Protein AF-A0A520RYI3-F1 (afdb_monomer)

Sequence (287 aa):
MKDYCGFLNKQQIILSTKNYETDGVSYYGSFGEEIHLKRNYSNYQLRYHEVLKRFRNNGCDPNFLLGGRSGTLWHSAKREDRLFILINGQESRKVDFPCSHINLCYRQEQNQWYQTATYKELVAQGRDHEDAYIVSPSLPRDIVKKMVELMLNVKGRSAVSNVFNKWLKQKNSKKDRNASSKLVRDYYQAGYSNIEIMDLIERKHESIKSYFYKGKLAGQILQWEEANLIHHIAHTLQEKFGFPVLTVYDELIFEEQHLPLVKRLMFTLGDCEICAHYSLMSQIKQL

Nearest PDB structures (foldseek):
  1s5j-assembly1_A  TM=3.683E-01  e=4.172E+00  Saccharolobus solfataricus

Foldseek 3Di:
DVVLLVLLLCKWKKQAFPPCVPVPIAIERVVHPRDDWDFPQDDPCDPCVVVLVVVVVVVDDSSRNLPQATDDPCLPPDPRSLQVMDINNFGKDKDFQAPQLLQVLCCVQPVDGQDLDHCVVCVVVVNNCSHLQNLDPLQDSVLSVLLVLLQLAAADLVRSLVLSVCQLVCVDPDNVSHDDPVNNVSHVRSVDHSVVSVVSSCVSSVSSSLSTNLHHVRSSLSQNLQSVLQVQLQVCCCVVVPFHWDDHRRMIMGGPVCVVVCSVCSVVSSPDPVSVVPRPNVVSSVD

Secondary structure (DSSP, 8-state):
-HHHHHHHTTSEEEE--TTHHHH--EEEETTSB----EE---S-TTT-HHHHHHHHTTT--TT--TT--EE-GGGGS-TTGGGG-EETTEEEEEEE-TTHHHHHHHHHHHSS-S--S-HHHHHHTT-GGGSTT-SSTTS-HHHHHHHHHHHHHSBSHHHHHHHHHHHHTT--SSGGGS--HHHHHHHHHHT--HHHHHHHHHHHTGGGGGGTTB-HHHHHHHHHHHHHHHHHHHHHHHHHH---EEEETTEEEEEGGGHHHHHHHHHHHT--HHHHHT--HHHHTT-

Solvent-accessible surface area (backbone atoms only — not comparable to full-atom values): 15909 Å² total; per-residue (Å²): 107,70,65,53,29,56,54,46,33,70,34,36,36,36,50,32,40,92,55,31,92,80,75,41,73,47,51,26,16,42,95,37,49,81,54,70,78,45,58,43,49,65,88,62,81,84,80,44,53,73,66,52,51,65,51,45,77,71,74,50,71,87,77,70,35,52,53,40,38,71,50,55,79,72,64,73,49,50,85,76,28,58,63,46,28,26,44,72,85,33,61,34,40,75,49,70,55,38,64,51,66,61,25,52,43,33,34,73,70,68,75,39,74,74,53,90,62,44,67,70,57,25,48,77,68,76,41,45,76,71,37,90,43,44,68,47,96,67,48,56,46,69,59,42,45,52,49,50,56,34,32,32,31,28,53,40,70,69,51,29,48,53,53,49,50,39,27,58,67,45,68,47,92,52,68,91,67,24,53,53,75,64,57,43,51,50,48,64,72,46,68,66,52,69,65,57,53,51,51,38,48,39,63,79,38,52,88,46,43,66,52,45,34,33,9,58,66,35,35,24,49,47,43,25,52,48,30,51,44,47,51,50,34,35,42,49,44,29,75,77,70,70,46,70,52,47,77,47,78,62,29,41,38,30,45,44,91,47,49,72,57,48,70,70,38,53,72,61,51,55,68,39,70,69,60,62,72,70,54,61,71,78,57,34,61,78,89

Mean predicted aligned error: 6.97 Å

pLDDT: mean 85.84, std 15.91, range [35.38, 98.69]

Radius of gyration: 20.07 Å; Cα contacts (8 Å, |Δi|>4): 417; chains: 1; bounding box: 47×46×52 Å

Organism: NCBI:txid2510334

Structure (mmCIF, N/CA/C/O backbone):
data_AF-A0A520RYI3-F1
#
_entry.id   AF-A0A520RYI3-F1
#
loop_
_atom_site.group_PDB
_atom_site.id
_atom_site.type_symbol
_atom_site.label_atom_id
_atom_site.label_alt_id
_atom_site.label_comp_id
_atom_site.label_asym_id
_atom_site.label_entity_id
_atom_site.label_seq_id
_atom_site.pdbx_PDB_ins_code
_atom_site.Cartn_x
_atom_site.Cartn_y
_atom_site.Cartn_z
_atom_site.occupancy
_atom_site.B_iso_or_equiv
_atom_site.auth_seq_id
_atom_site.auth_comp_id
_atom_site.auth_asym_id
_atom_site.auth_atom_id
_atom_site.pdbx_PDB_model_num
ATOM 1 N N . MET A 1 1 ? -17.154 9.504 5.322 1.00 66.00 1 MET A N 1
ATOM 2 C CA . MET A 1 1 ? -16.096 10.065 6.205 1.00 66.00 1 MET A CA 1
ATOM 3 C C . MET A 1 1 ? -16.651 10.666 7.487 1.00 66.00 1 MET A C 1
ATOM 5 O O . MET A 1 1 ? -16.065 10.394 8.525 1.00 66.00 1 MET A O 1
ATOM 9 N N . LYS A 1 2 ? -17.737 11.458 7.446 1.00 71.31 2 LYS A N 1
ATOM 10 C CA . LYS A 1 2 ? -18.348 12.038 8.655 1.00 71.31 2 LYS A CA 1
ATOM 11 C C . LYS A 1 2 ? -18.720 10.964 9.680 1.00 71.31 2 LYS A C 1
ATOM 13 O O . LYS A 1 2 ? -18.291 11.072 10.818 1.00 71.31 2 LYS A O 1
ATOM 18 N N . ASP A 1 3 ? -19.413 9.911 9.254 1.00 75.31 3 ASP A N 1
ATOM 19 C CA . ASP A 1 3 ? -19.876 8.857 10.169 1.00 75.31 3 ASP A CA 1
ATOM 20 C C . ASP A 1 3 ? -18.719 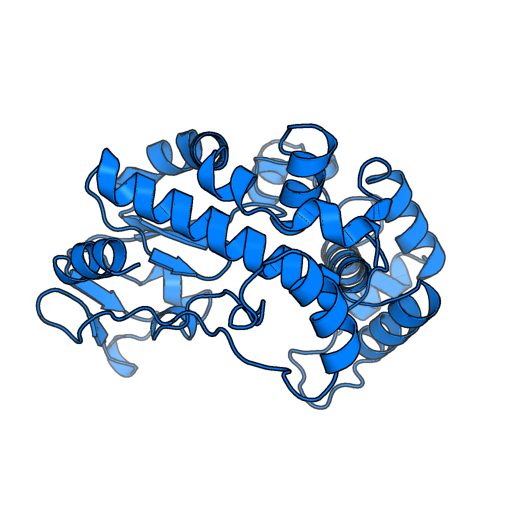8.023 10.719 1.00 75.31 3 ASP A C 1
ATOM 22 O O . ASP A 1 3 ? -18.655 7.785 11.918 1.00 75.31 3 ASP A O 1
ATOM 26 N N . TYR A 1 4 ? -17.731 7.704 9.878 1.00 83.75 4 TYR A N 1
ATOM 27 C CA . TYR A 1 4 ? -16.469 7.090 10.305 1.00 83.75 4 TYR A CA 1
ATOM 28 C C . TYR A 1 4 ? -15.747 7.918 11.387 1.00 83.75 4 TYR A C 1
ATOM 30 O O . TYR A 1 4 ? -15.382 7.395 12.436 1.00 83.75 4 TYR A O 1
ATOM 38 N N . CYS A 1 5 ? -15.563 9.229 11.175 1.00 84.38 5 CYS A N 1
ATOM 39 C CA . CYS A 1 5 ? -14.930 10.091 12.184 1.00 84.38 5 CYS A CA 1
ATOM 40 C C . CYS A 1 5 ? -15.812 10.221 13.428 1.00 84.38 5 CYS A C 1
ATOM 42 O O . CYS A 1 5 ? -15.308 10.186 14.541 1.00 84.38 5 CYS A O 1
ATOM 44 N N . GLY A 1 6 ? -17.130 10.328 13.245 1.00 87.81 6 GLY A N 1
ATOM 45 C CA . GLY A 1 6 ? -18.103 10.382 14.329 1.00 87.81 6 GLY A CA 1
ATOM 46 C C . GLY A 1 6 ? -18.107 9.115 15.183 1.00 87.81 6 GLY A C 1
ATOM 47 O O . GLY A 1 6 ? -18.294 9.211 16.392 1.00 87.81 6 GLY A O 1
ATOM 48 N N . PHE A 1 7 ? -17.862 7.944 14.589 1.00 91.69 7 PHE A N 1
ATOM 49 C CA . PHE A 1 7 ? -17.651 6.702 15.325 1.00 91.69 7 PHE A CA 1
ATOM 50 C C . PHE A 1 7 ? -16.358 6.774 16.136 1.00 91.69 7 PHE A C 1
ATOM 52 O O . PHE A 1 7 ? -16.399 6.564 17.345 1.00 91.69 7 PHE A O 1
ATOM 59 N N . LEU A 1 8 ? -15.234 7.129 15.501 1.00 91.62 8 LEU A N 1
ATOM 60 C CA . LEU A 1 8 ? -13.939 7.254 16.181 1.00 91.62 8 LEU A CA 1
ATOM 61 C C . LEU A 1 8 ? -13.958 8.290 17.315 1.00 91.62 8 LEU A C 1
ATOM 63 O O . LEU A 1 8 ? -13.359 8.056 18.355 1.00 91.62 8 LEU A O 1
ATOM 67 N N . ASN A 1 9 ? -14.693 9.392 17.157 1.00 92.06 9 ASN A N 1
ATOM 68 C CA . ASN A 1 9 ? -14.825 10.437 18.177 1.00 92.06 9 ASN A CA 1
ATOM 69 C C . ASN A 1 9 ? -15.580 9.999 19.435 1.00 92.06 9 ASN A C 1
ATOM 71 O O . ASN A 1 9 ? -15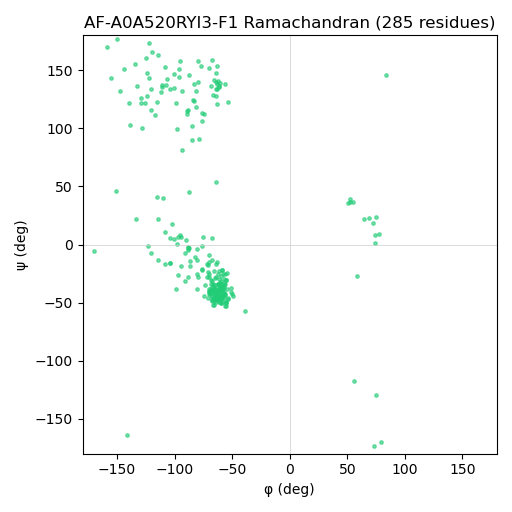.522 10.686 20.450 1.00 92.06 9 ASN A O 1
ATOM 75 N N . LYS A 1 10 ? -16.271 8.857 19.390 1.00 94.25 10 LYS A N 1
ATOM 76 C CA . LYS A 1 10 ? -16.899 8.239 20.565 1.00 94.25 10 LYS A CA 1
ATOM 77 C C . LYS A 1 10 ? -15.957 7.290 21.310 1.00 94.25 10 LYS A C 1
ATOM 79 O O . LYS A 1 10 ? -16.355 6.756 22.337 1.00 94.25 10 LYS A O 1
ATOM 84 N N . GLN A 1 11 ? -14.760 7.053 20.778 1.00 94.62 11 GLN A N 1
ATOM 85 C CA . GLN A 1 11 ? -13.777 6.108 21.304 1.00 94.62 11 GLN A CA 1
ATOM 86 C C . GLN A 1 11 ? -12.607 6.869 21.914 1.00 94.62 11 GLN A C 1
ATOM 88 O O . GLN A 1 11 ? -12.286 7.971 21.466 1.00 94.62 11 GLN A O 1
ATOM 93 N N . GLN A 1 12 ? -11.932 6.268 22.888 1.00 94.19 12 GLN A N 1
ATOM 94 C CA . GLN A 1 12 ? -10.715 6.838 23.451 1.00 94.19 12 GLN A CA 1
ATOM 95 C C . GLN A 1 12 ? -9.521 6.349 22.635 1.00 94.19 12 GLN A C 1
ATOM 97 O O . GLN A 1 12 ? -9.224 5.157 22.625 1.00 94.19 12 GLN A O 1
ATOM 102 N N . ILE A 1 13 ? -8.814 7.253 21.961 1.00 92.38 13 ILE A N 1
ATOM 103 C CA . ILE A 1 13 ? -7.619 6.907 21.185 1.00 92.38 13 ILE A CA 1
ATOM 104 C C . ILE A 1 13 ? -6.409 7.585 21.800 1.00 92.38 13 ILE A C 1
ATOM 106 O O . ILE A 1 13 ? -6.361 8.806 21.921 1.00 92.38 13 ILE A O 1
ATOM 110 N N . ILE A 1 14 ? -5.419 6.782 22.163 1.00 91.94 14 ILE A N 1
ATOM 111 C CA . ILE A 1 14 ? -4.236 7.232 22.881 1.00 91.94 14 ILE A CA 1
ATOM 112 C C . ILE A 1 14 ? -3.024 6.978 21.989 1.00 91.94 14 ILE A C 1
ATOM 114 O O . I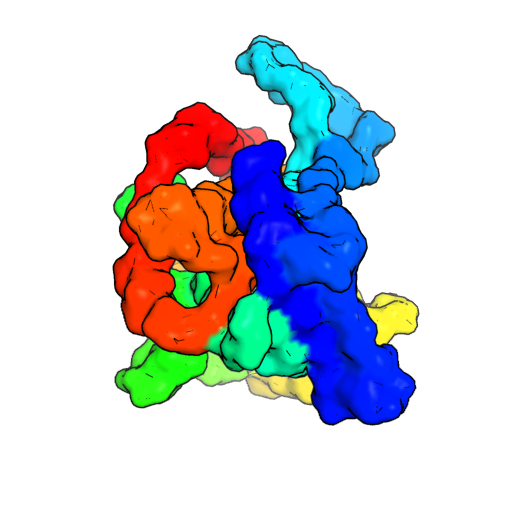LE A 1 14 ? -2.667 5.828 21.723 1.00 91.94 14 ILE A O 1
ATOM 118 N N . LEU A 1 15 ? -2.394 8.049 21.504 1.00 89.06 15 LEU A N 1
ATOM 119 C CA . LEU A 1 15 ? -1.124 7.951 20.789 1.00 89.06 15 LEU A CA 1
ATOM 120 C C . LEU A 1 15 ? 0.011 8.038 21.803 1.00 89.06 15 LEU A C 1
ATOM 122 O O . LEU A 1 15 ? 0.239 9.085 22.411 1.00 89.06 15 LEU A O 1
ATOM 126 N N . SER A 1 16 ? 0.707 6.919 21.957 1.00 84.62 16 SER A N 1
ATOM 127 C CA . SER A 1 16 ? 1.885 6.768 22.800 1.00 84.62 16 SER A CA 1
ATOM 128 C C . SER A 1 16 ? 3.087 6.358 21.944 1.00 84.62 16 SER A C 1
ATOM 130 O O . SER A 1 16 ? 2.932 5.950 20.789 1.00 84.62 16 SER A O 1
ATOM 132 N N . THR A 1 17 ? 4.290 6.470 22.497 1.00 83.69 17 THR A N 1
ATOM 133 C CA . THR A 1 17 ? 5.534 6.000 21.870 1.00 83.69 17 THR A CA 1
ATOM 134 C C . THR A 1 17 ? 6.230 5.002 22.788 1.00 83.69 17 THR A C 1
ATOM 136 O O . THR A 1 17 ? 5.857 4.820 23.948 1.00 83.69 17 THR A O 1
ATOM 139 N N . LYS A 1 18 ? 7.303 4.374 22.295 1.00 82.25 18 LYS A N 1
ATOM 140 C CA . LYS A 1 18 ? 8.164 3.545 23.151 1.00 82.25 18 LYS A CA 1
ATOM 141 C C . LYS A 1 18 ? 8.734 4.328 24.347 1.00 82.25 18 LYS A C 1
ATOM 143 O O . LYS A 1 18 ? 8.989 3.732 25.387 1.00 82.25 18 LYS A O 1
ATOM 148 N N . ASN A 1 19 ? 8.933 5.638 24.194 1.00 81.94 19 ASN A N 1
ATOM 149 C CA . ASN A 1 19 ? 9.516 6.519 25.205 1.00 81.94 19 ASN A CA 1
ATOM 150 C C . ASN A 1 19 ? 8.456 7.476 25.775 1.00 81.94 19 ASN A C 1
ATOM 152 O O . ASN A 1 19 ? 8.726 8.656 25.979 1.00 81.94 19 ASN A O 1
ATOM 156 N N . TYR A 1 20 ? 7.231 6.999 26.003 1.00 80.50 20 TYR A N 1
ATOM 157 C CA . TYR A 1 20 ? 6.110 7.852 26.417 1.00 80.50 20 TYR A CA 1
ATOM 158 C C . TYR A 1 20 ? 6.360 8.638 27.713 1.00 80.50 20 TYR A C 1
ATOM 160 O O . TYR A 1 20 ? 5.773 9.699 27.903 1.00 80.50 20 TYR A O 1
ATOM 168 N N . GLU A 1 21 ? 7.245 8.158 28.591 1.00 82.44 21 GLU A N 1
ATOM 169 C CA . GLU A 1 21 ? 7.665 8.887 29.795 1.00 82.44 21 GLU A CA 1
ATOM 170 C C . GLU A 1 21 ? 8.338 10.227 29.459 1.00 82.44 21 GLU A C 1
ATOM 172 O O . GLU A 1 21 ? 8.189 11.194 30.202 1.00 82.44 21 GLU A O 1
ATOM 177 N N . THR A 1 22 ? 9.053 10.300 28.331 1.00 84.00 22 THR A N 1
ATOM 178 C CA . THR A 1 22 ? 9.720 11.520 27.854 1.00 84.00 22 THR A CA 1
ATOM 179 C C . THR A 1 22 ? 8.915 12.251 26.790 1.00 84.00 22 THR A C 1
ATOM 181 O O . THR A 1 22 ? 8.895 13.479 26.772 1.00 84.00 22 THR A O 1
ATOM 184 N N . ASP A 1 23 ? 8.264 11.506 25.896 1.00 82.31 23 ASP A N 1
ATOM 185 C CA . ASP A 1 23 ? 7.575 12.051 24.721 1.00 82.31 23 ASP A CA 1
ATOM 186 C C . ASP A 1 23 ? 6.134 12.485 25.036 1.00 82.31 23 ASP A C 1
ATOM 188 O O . ASP A 1 23 ? 5.510 13.210 24.257 1.00 82.31 23 ASP A O 1
ATOM 192 N N . GLY A 1 24 ? 5.607 12.055 26.184 1.00 84.75 24 GLY A N 1
ATOM 193 C CA . GLY A 1 24 ? 4.224 12.262 26.577 1.00 84.75 24 GLY A CA 1
ATOM 194 C C . GLY A 1 24 ? 3.248 11.378 25.803 1.00 84.75 24 GLY A C 1
ATOM 195 O O . GLY A 1 24 ? 3.612 10.479 25.043 1.00 84.75 24 GLY A O 1
ATOM 196 N N . VAL A 1 25 ? 1.964 11.641 26.030 1.00 89.12 25 VAL A N 1
ATOM 197 C CA . VAL A 1 25 ? 0.850 10.892 25.451 1.00 89.12 25 VAL A CA 1
ATOM 198 C C . VAL A 1 25 ? -0.160 11.884 24.890 1.00 89.12 25 VAL A C 1
ATOM 200 O O . VAL A 1 25 ? -0.474 12.882 25.536 1.00 89.12 25 VAL A O 1
ATOM 203 N N . SER A 1 26 ? -0.674 11.615 23.691 1.00 89.38 26 SER A N 1
ATOM 204 C CA . SER A 1 26 ? -1.726 12.428 23.067 1.00 89.38 26 SER A CA 1
ATOM 205 C C . SER A 1 26 ? -3.059 11.688 23.075 1.00 89.38 26 SER A C 1
ATOM 207 O O . SER A 1 26 ? -3.112 10.500 22.756 1.00 89.38 26 SER A O 1
ATOM 209 N N . TYR A 1 27 ? -4.135 12.399 23.403 1.00 91.19 27 TYR A N 1
ATOM 210 C CA . TYR A 1 27 ? -5.485 11.847 23.509 1.00 91.19 27 TYR A CA 1
ATOM 211 C C . TYR A 1 27 ? -6.370 12.382 22.385 1.00 91.19 27 TYR A C 1
ATOM 213 O O . TYR A 1 27 ? -6.393 13.585 22.126 1.00 91.19 27 TYR A O 1
ATOM 221 N N . TYR A 1 28 ? -7.137 11.492 21.761 1.00 90.25 28 TYR A N 1
ATOM 222 C CA . TYR A 1 28 ? -8.069 11.792 20.679 1.00 90.25 28 TYR A CA 1
ATOM 223 C C . TYR A 1 28 ? -9.420 11.115 20.895 1.00 90.25 28 TYR A C 1
ATOM 225 O O . TYR A 1 28 ? -9.511 10.067 21.537 1.00 90.25 28 TYR A O 1
ATOM 233 N N . GLY A 1 29 ? -10.457 11.699 20.298 1.00 90.44 29 GLY A N 1
ATOM 234 C CA . GLY A 1 29 ? -11.827 11.206 20.386 1.00 90.44 29 GLY A CA 1
ATOM 235 C C . GLY A 1 29 ? -12.453 11.510 21.745 1.00 90.44 29 GLY A C 1
ATOM 236 O O . GLY A 1 29 ? -12.416 12.654 22.201 1.00 90.44 29 GLY A O 1
ATOM 237 N N . SER A 1 30 ? -13.038 10.510 22.406 1.00 89.69 30 SER A N 1
ATOM 238 C CA . SER A 1 30 ? -13.632 10.707 23.727 1.00 89.69 30 SER A CA 1
ATOM 239 C C . SER A 1 30 ? -12.536 11.100 24.719 1.00 89.69 30 SER A C 1
ATOM 241 O O . SER A 1 30 ? -11.598 10.328 24.928 1.00 89.69 30 SER A O 1
ATOM 243 N N . PHE A 1 31 ? -12.675 12.276 25.337 1.00 82.12 31 PHE A N 1
ATOM 244 C CA . PHE A 1 31 ? -11.710 12.866 26.280 1.00 82.12 31 PHE A CA 1
ATOM 245 C C . PHE A 1 31 ? -10.407 13.402 25.656 1.00 82.12 31 PHE A C 1
ATOM 247 O O . PHE A 1 31 ? -9.435 13.615 26.377 1.00 82.12 31 PHE A O 1
ATOM 254 N N . GLY A 1 32 ? -10.380 13.649 24.344 1.00 88.00 32 GLY A N 1
ATOM 255 C CA . GLY A 1 32 ? -9.210 14.182 23.646 1.00 88.00 32 GLY A CA 1
ATOM 256 C C . GLY A 1 32 ? -9.549 15.196 22.555 1.00 88.00 32 GLY A C 1
ATOM 257 O O . GLY A 1 32 ? -10.658 15.725 22.495 1.00 88.00 32 GLY A O 1
ATOM 258 N N . GLU A 1 33 ? -8.582 15.465 21.679 1.00 88.69 33 GLU A N 1
ATOM 259 C CA . GLU A 1 33 ? -8.814 16.281 20.486 1.00 88.69 33 GLU A CA 1
ATOM 260 C C . GLU A 1 33 ? -9.770 15.574 19.515 1.00 88.69 33 GLU A C 1
ATOM 262 O O . GLU A 1 33 ? -9.698 14.357 19.302 1.00 88.69 33 GLU A O 1
ATOM 267 N N . GLU A 1 34 ? -10.659 16.348 18.888 1.00 88.25 34 GLU A N 1
ATOM 268 C CA . GLU A 1 34 ? -11.600 15.812 17.909 1.00 88.25 34 GLU A CA 1
ATOM 269 C C . GLU A 1 34 ? -10.859 15.262 16.680 1.00 88.25 34 GLU A C 1
ATOM 271 O O . GLU A 1 34 ? -10.061 15.932 16.020 1.00 88.25 34 GLU A O 1
ATOM 276 N N . ILE A 1 35 ? -11.173 14.021 16.330 1.00 84.44 35 ILE A N 1
ATOM 277 C CA . ILE A 1 35 ? -10.696 13.349 15.134 1.00 84.44 35 ILE A CA 1
ATOM 278 C C . ILE A 1 35 ? -11.473 13.880 13.939 1.00 84.44 35 ILE A C 1
ATOM 280 O O . ILE A 1 35 ? -12.661 13.607 13.756 1.00 84.44 35 ILE A O 1
ATOM 284 N N . HIS A 1 36 ? -10.760 14.574 13.062 1.00 79.69 36 HIS A N 1
ATOM 285 C CA . HIS A 1 36 ? -11.307 15.038 11.801 1.00 79.69 36 HIS A CA 1
ATOM 286 C C . HIS A 1 36 ? -10.407 14.620 10.635 1.00 79.69 36 HIS A C 1
ATOM 288 O O . HIS A 1 36 ? -9.383 15.246 10.350 1.00 79.69 36 HIS A O 1
ATOM 294 N N . LEU A 1 37 ? -10.796 13.547 9.937 1.00 72.94 37 LEU A N 1
ATOM 295 C CA . LEU A 1 37 ? -10.082 13.091 8.747 1.00 72.94 37 LEU A CA 1
ATOM 296 C C . LEU A 1 37 ? -10.365 14.019 7.569 1.00 72.94 37 LEU A C 1
ATOM 298 O O . LEU A 1 37 ? -11.458 13.999 6.998 1.00 72.94 37 LEU A O 1
ATOM 302 N N . LYS A 1 38 ? -9.345 14.757 7.128 1.00 66.25 38 LYS A N 1
ATOM 303 C CA . LYS A 1 38 ? -9.368 15.403 5.813 1.00 66.25 38 LYS A CA 1
ATOM 304 C C . LYS A 1 38 ? -8.691 14.488 4.807 1.00 66.25 38 LYS A C 1
ATOM 306 O O . LYS A 1 38 ? -7.589 13.987 5.037 1.00 66.25 38 LYS A O 1
ATOM 311 N N . ARG A 1 39 ? -9.340 14.285 3.664 1.00 60.31 39 ARG A N 1
ATOM 312 C CA . ARG A 1 39 ? -8.671 13.724 2.492 1.00 60.31 39 ARG A CA 1
ATOM 313 C C . ARG A 1 39 ? -7.976 14.857 1.768 1.00 60.31 39 ARG A C 1
ATOM 315 O O . ARG A 1 39 ? -8.602 15.865 1.439 1.00 60.31 39 ARG A O 1
ATOM 322 N N . ASN A 1 40 ? -6.674 14.705 1.553 1.00 53.84 40 ASN A N 1
ATOM 323 C CA . ASN A 1 40 ? -5.935 15.697 0.796 1.00 53.84 40 ASN A CA 1
ATOM 324 C C . ASN A 1 40 ? -6.200 15.478 -0.697 1.00 53.84 40 ASN A C 1
ATOM 326 O O . ASN A 1 40 ? -5.512 14.711 -1.372 1.00 53.84 40 ASN A O 1
ATOM 330 N N . TYR A 1 41 ? -7.226 16.156 -1.200 1.00 49.22 41 TYR A N 1
ATOM 331 C CA . TYR A 1 41 ? -7.526 16.235 -2.623 1.00 49.22 41 TYR A CA 1
ATOM 332 C C . TYR A 1 41 ? -6.766 17.389 -3.271 1.00 49.22 41 TYR A C 1
ATOM 334 O O . TYR A 1 41 ? -7.350 18.160 -4.014 1.00 49.22 41 TYR A O 1
ATOM 342 N N . SER A 1 42 ? -5.473 17.572 -2.996 1.00 38.03 42 SER A N 1
ATOM 343 C CA . SER A 1 42 ? -4.691 18.626 -3.643 1.00 38.03 42 SER A CA 1
ATOM 344 C C . SER A 1 42 ? -3.244 18.199 -3.828 1.00 38.03 42 SER A C 1
ATOM 346 O O . SER A 1 42 ? -2.639 17.667 -2.905 1.00 38.03 42 SER A O 1
ATOM 348 N N . ASN A 1 43 ? -2.704 18.401 -5.041 1.00 40.25 43 ASN A N 1
ATOM 349 C CA . ASN A 1 43 ? -1.279 18.720 -5.209 1.00 40.25 43 ASN A CA 1
ATOM 350 C C . ASN A 1 43 ? -0.825 19.166 -6.617 1.00 40.25 43 ASN A C 1
ATOM 352 O O . ASN A 1 43 ? 0.335 19.541 -6.731 1.00 40.25 43 ASN A O 1
ATOM 356 N N . TYR A 1 44 ? -1.631 19.162 -7.698 1.00 42.94 44 TYR A N 1
ATOM 357 C CA . TYR A 1 44 ? -1.080 19.493 -9.038 1.00 42.94 44 TYR A CA 1
ATOM 358 C C . TYR A 1 44 ? -2.049 20.134 -10.057 1.00 42.94 44 TYR A C 1
ATOM 360 O O . TYR A 1 44 ? -2.021 19.768 -11.232 1.00 42.94 44 TYR A O 1
ATOM 368 N N . GLN A 1 45 ? -2.842 21.141 -9.667 1.00 42.28 45 GLN A N 1
ATOM 369 C CA . GLN A 1 45 ? -3.691 21.898 -10.615 1.00 42.28 45 GLN A CA 1
ATOM 370 C C . GLN A 1 45 ? -2.915 22.533 -11.791 1.00 42.28 45 GLN A C 1
ATOM 372 O O . GLN A 1 45 ? -3.477 22.710 -12.866 1.00 42.28 45 GLN A O 1
ATOM 377 N N . LEU A 1 46 ? -1.618 22.826 -11.638 1.00 41.81 46 LEU A N 1
ATOM 378 C CA . LEU A 1 46 ? -0.886 23.642 -12.617 1.00 41.81 46 LEU A CA 1
ATOM 379 C C . LEU A 1 46 ? -0.112 22.864 -13.699 1.00 41.81 46 LEU A C 1
ATOM 381 O O . LEU A 1 46 ? 0.225 23.451 -14.718 1.00 41.81 46 LEU A O 1
ATOM 385 N N . ARG A 1 47 ? 0.183 21.563 -13.530 1.00 41.72 47 ARG A N 1
ATOM 386 C CA . ARG A 1 47 ? 1.077 20.828 -14.466 1.00 41.72 47 ARG A CA 1
ATOM 387 C C . ARG A 1 47 ? 0.396 19.875 -15.447 1.00 41.72 47 ARG A C 1
ATOM 389 O O . ARG A 1 47 ? 1.041 19.467 -16.404 1.00 41.72 47 ARG A O 1
ATOM 396 N N . TYR A 1 48 ? -0.866 19.511 -15.225 1.00 47.97 48 TYR A N 1
ATOM 397 C CA . TYR A 1 48 ? -1.556 18.481 -16.019 1.00 47.97 48 TYR A CA 1
ATOM 398 C C . TYR A 1 48 ? -2.961 18.900 -16.467 1.00 47.97 48 TYR A C 1
ATOM 400 O O . TYR A 1 48 ? -3.787 18.050 -16.790 1.00 47.97 48 TYR A O 1
ATOM 408 N N . HIS A 1 49 ? -3.232 20.209 -16.514 1.00 47.75 49 HIS A N 1
ATOM 409 C CA . HIS A 1 49 ? -4.545 20.764 -16.851 1.00 47.75 49 HIS A CA 1
ATOM 410 C C . HIS A 1 49 ? -5.123 20.187 -18.161 1.00 47.75 49 HIS A C 1
ATOM 412 O O . HIS A 1 49 ? -6.325 19.935 -18.240 1.00 47.75 49 HIS A O 1
ATOM 418 N N . GLU A 1 50 ? -4.301 19.934 -19.182 1.00 50.72 50 GLU A N 1
ATOM 419 C CA . GLU A 1 50 ? -4.785 19.379 -20.455 1.00 50.72 50 GLU A CA 1
ATOM 420 C C . GLU A 1 50 ? -5.163 17.894 -20.389 1.00 50.72 50 GLU A C 1
ATOM 422 O O . GLU A 1 50 ? -6.147 17.484 -20.998 1.00 50.72 50 GLU A O 1
ATOM 427 N N . VAL A 1 51 ? -4.445 17.091 -19.598 1.00 49.78 51 VAL A N 1
ATOM 428 C CA . VAL A 1 51 ? -4.797 15.680 -19.363 1.00 49.78 51 VAL A CA 1
ATOM 429 C C . VAL A 1 51 ? -6.068 15.596 -18.513 1.00 49.78 51 VAL A C 1
ATOM 431 O O . VAL A 1 51 ? -6.956 14.803 -18.802 1.00 49.78 51 VAL A O 1
ATOM 434 N N . LEU A 1 52 ? -6.209 16.488 -17.529 1.00 48.53 52 LEU A N 1
ATOM 435 C CA . LEU A 1 52 ? -7.395 16.599 -16.673 1.00 48.53 52 LEU A CA 1
ATOM 436 C C . LEU A 1 52 ? -8.637 17.100 -17.437 1.00 48.53 52 LEU A C 1
ATOM 438 O O . LEU A 1 52 ? -9.753 16.688 -17.129 1.00 48.53 52 LEU A O 1
ATOM 442 N N . LYS A 1 53 ? -8.465 17.932 -18.477 1.00 50.91 53 LYS A N 1
ATOM 443 C CA . LYS A 1 53 ? -9.552 18.325 -19.396 1.00 50.91 53 LYS A CA 1
ATOM 444 C C . LYS A 1 53 ? -10.142 17.126 -20.148 1.00 50.91 53 LYS A C 1
ATOM 446 O O . LYS A 1 53 ? -11.344 17.112 -20.384 1.00 50.91 53 LYS A O 1
ATOM 451 N N . ARG A 1 54 ? -9.338 16.108 -20.483 1.00 50.28 54 ARG A N 1
ATOM 452 C CA . ARG A 1 54 ? -9.838 14.889 -21.148 1.00 50.28 54 ARG A CA 1
ATOM 453 C C . ARG A 1 54 ? -10.747 14.059 -20.237 1.00 50.28 54 ARG A C 1
ATOM 455 O O . ARG A 1 54 ? -11.701 13.475 -20.729 1.00 50.28 54 ARG A O 1
ATOM 462 N N . PHE A 1 55 ? -10.509 14.083 -18.924 1.00 45.66 55 PHE A N 1
ATOM 463 C CA . PHE A 1 55 ? -11.379 13.435 -17.935 1.00 45.66 55 PHE A CA 1
ATOM 464 C C . PHE A 1 55 ? -12.639 14.253 -17.594 1.00 45.66 55 PHE A C 1
ATOM 466 O O . PHE A 1 55 ? -13.676 13.665 -17.300 1.00 45.66 55 PHE A O 1
ATOM 473 N N . ARG A 1 56 ? -12.599 15.593 -17.715 1.00 42.06 56 ARG A N 1
ATOM 474 C CA . ARG A 1 56 ? -13.787 16.467 -17.568 1.00 42.06 56 ARG A CA 1
ATOM 475 C C . ARG A 1 56 ? -14.895 16.170 -18.581 1.00 42.06 56 ARG A C 1
ATOM 477 O O . ARG A 1 56 ? -16.065 16.312 -18.244 1.00 42.06 56 ARG A O 1
ATOM 484 N N . ASN A 1 57 ? -14.545 15.753 -19.798 1.00 41.69 57 ASN A N 1
ATOM 485 C CA . ASN A 1 57 ? -15.531 15.495 -20.853 1.00 41.69 57 ASN A CA 1
ATOM 486 C C . ASN A 1 57 ? -16.399 14.246 -20.599 1.00 41.69 57 ASN A C 1
ATOM 488 O O . ASN A 1 57 ? -17.400 14.077 -21.285 1.00 41.69 57 ASN A O 1
ATOM 492 N N . ASN A 1 58 ? -16.070 13.426 -19.591 1.00 41.34 58 ASN A N 1
ATOM 493 C CA . ASN A 1 58 ? -16.859 12.257 -19.182 1.00 41.34 58 ASN A CA 1
ATOM 494 C C . ASN A 1 58 ? -17.703 12.502 -17.912 1.00 41.34 58 ASN A C 1
ATOM 496 O O . ASN A 1 58 ? -18.137 11.550 -17.273 1.00 41.34 58 ASN A O 1
ATOM 500 N N . GLY A 1 59 ? -17.932 13.761 -17.519 1.00 35.38 59 GLY A N 1
ATOM 501 C CA . GLY A 1 59 ? -18.856 14.096 -16.425 1.00 35.38 59 GLY A CA 1
ATOM 502 C C . GLY A 1 59 ? -18.318 13.876 -15.004 1.00 35.38 59 GLY A C 1
ATOM 503 O O . GLY A 1 59 ? -19.074 14.012 -14.046 1.00 35.38 59 GLY A O 1
ATOM 504 N N . CYS A 1 60 ? -17.027 13.581 -14.831 1.00 36.59 60 CYS A N 1
ATOM 505 C CA . CYS A 1 60 ? -16.414 13.505 -13.504 1.00 36.59 60 CYS A CA 1
ATOM 506 C C . CYS A 1 60 ? -16.012 14.904 -13.002 1.00 36.59 60 CYS A C 1
ATOM 508 O O . CYS A 1 60 ? -15.246 15.618 -13.657 1.00 36.59 60 CYS A O 1
ATOM 510 N N . ASP A 1 61 ? -16.526 15.283 -11.827 1.00 37.28 61 ASP A N 1
ATOM 511 C CA . ASP A 1 61 ? -16.240 16.549 -11.145 1.00 37.28 61 ASP A CA 1
ATOM 512 C C . ASP A 1 61 ? -14.713 16.754 -10.967 1.00 37.28 61 ASP A C 1
ATOM 514 O O . ASP A 1 61 ? -14.032 15.923 -10.356 1.00 37.28 61 ASP A O 1
ATOM 518 N N . PRO A 1 62 ? -14.143 17.863 -11.476 1.00 38.69 62 PRO A N 1
ATOM 519 C CA . PRO A 1 62 ? -12.719 18.183 -11.378 1.00 38.69 62 PRO A CA 1
ATOM 520 C C . PRO A 1 62 ? -12.200 18.497 -9.959 1.00 38.69 62 PRO A C 1
ATOM 522 O O . PRO A 1 62 ? -11.024 18.842 -9.825 1.00 38.69 62 PRO A O 1
ATOM 525 N N . ASN A 1 63 ? -13.009 18.355 -8.906 1.00 39.28 63 ASN A N 1
ATOM 526 C CA . ASN A 1 63 ? -12.552 18.435 -7.512 1.00 39.28 63 ASN A CA 1
ATOM 527 C C . ASN A 1 63 ? -11.796 17.185 -7.005 1.00 39.28 63 ASN A C 1
ATOM 529 O O . ASN A 1 63 ? -11.291 17.181 -5.882 1.00 39.28 63 ASN A O 1
ATOM 533 N N . PHE A 1 64 ? -11.630 16.143 -7.824 1.00 45.31 64 PHE A N 1
ATOM 534 C CA . PHE A 1 64 ? -10.866 14.940 -7.470 1.00 45.31 64 PHE A CA 1
ATOM 535 C C . PHE A 1 64 ? -9.397 15.015 -7.924 1.00 45.31 64 PHE A C 1
ATOM 537 O O . PHE A 1 64 ? -8.996 14.451 -8.940 1.00 45.31 64 PHE A O 1
ATOM 544 N N . LEU A 1 65 ? -8.547 15.694 -7.147 1.00 46.28 65 LEU A N 1
ATOM 545 C CA . LEU A 1 65 ? -7.090 15.624 -7.319 1.00 46.28 65 LEU A CA 1
ATOM 546 C C . LEU A 1 65 ? -6.586 14.385 -6.553 1.00 46.28 65 LEU A C 1
ATOM 548 O O . LEU A 1 65 ? -6.509 14.404 -5.326 1.00 46.28 65 LEU A O 1
ATOM 552 N N . LEU A 1 66 ? -6.294 13.303 -7.285 1.00 52.38 66 LEU A N 1
ATOM 553 C CA . LEU A 1 66 ? -6.057 11.910 -6.848 1.00 52.38 66 LEU A CA 1
ATOM 554 C C . LEU A 1 66 ? -4.809 11.688 -5.953 1.00 52.38 66 LEU A C 1
ATOM 556 O O . LEU A 1 66 ? -3.929 10.890 -6.254 1.00 52.38 66 LEU A O 1
ATOM 560 N N . GLY A 1 67 ? -4.703 12.432 -4.852 1.00 50.06 67 GLY A N 1
ATOM 561 C CA . GLY A 1 67 ? -3.814 12.144 -3.725 1.00 50.06 67 GLY A CA 1
ATOM 562 C C . GLY A 1 67 ? -4.497 11.288 -2.660 1.00 50.06 67 GLY A C 1
ATOM 563 O O . GLY A 1 67 ? -3.812 10.483 -2.042 1.00 50.06 67 GLY A O 1
ATOM 564 N N . GLY A 1 68 ? -5.825 11.442 -2.497 1.00 53.06 68 GLY A N 1
ATOM 565 C CA . GLY A 1 68 ? -6.820 10.531 -1.890 1.00 53.06 68 GLY A CA 1
ATOM 566 C C . GLY A 1 68 ? -6.639 10.088 -0.432 1.00 53.06 68 GLY A C 1
ATOM 567 O O . GLY A 1 68 ? -7.620 9.793 0.248 1.00 53.06 68 GLY A O 1
ATOM 568 N N . ARG A 1 69 ? -5.403 10.048 0.058 1.00 61.19 69 ARG A N 1
ATOM 569 C CA . ARG A 1 69 ? -5.016 9.564 1.374 1.00 61.19 69 ARG A CA 1
ATOM 570 C C . ARG A 1 69 ? -5.552 10.512 2.441 1.00 61.19 69 ARG A C 1
ATOM 572 O O . ARG A 1 69 ? -5.497 11.741 2.306 1.00 61.19 69 ARG A O 1
ATOM 579 N N . SER A 1 70 ? -6.094 9.920 3.496 1.00 60.31 70 SER A N 1
ATOM 580 C CA . SER A 1 70 ? -6.411 10.631 4.727 1.00 60.31 70 SER A CA 1
ATOM 581 C C . SER A 1 70 ? -5.129 11.187 5.338 1.00 60.31 70 SER A C 1
ATOM 583 O O . SER A 1 70 ? -4.090 10.530 5.317 1.00 60.31 70 SER A O 1
ATOM 585 N N . GLY A 1 71 ? -5.197 12.400 5.875 1.00 57.28 71 GLY A N 1
ATOM 586 C CA . GLY A 1 71 ? -4.157 12.946 6.742 1.00 57.28 71 GLY A CA 1
ATOM 587 C C . GLY A 1 71 ? -4.680 13.089 8.166 1.00 57.28 71 GLY A C 1
ATOM 588 O O . GLY A 1 71 ? -5.761 13.648 8.352 1.00 57.28 71 GLY A O 1
ATOM 589 N N . THR A 1 72 ? -3.914 12.603 9.151 1.00 59.78 72 THR A N 1
ATOM 590 C CA . THR A 1 72 ? -4.130 12.836 10.595 1.00 59.78 72 THR A CA 1
ATOM 591 C C . THR A 1 72 ? -2.831 12.815 11.385 1.00 59.78 72 THR A C 1
ATOM 593 O O . THR A 1 72 ? -1.773 12.478 10.859 1.00 59.78 72 THR A O 1
ATOM 596 N N . LEU A 1 73 ? -2.958 13.080 12.684 1.00 63.03 73 LEU A N 1
ATOM 597 C CA . LEU A 1 73 ? -1.900 13.070 13.685 1.00 63.03 73 LEU A CA 1
ATOM 598 C C . LEU A 1 73 ? -1.242 11.686 13.877 1.00 63.03 73 LEU A C 1
ATOM 600 O O . LEU A 1 73 ? -0.023 11.605 14.012 1.00 63.03 73 LEU A O 1
ATOM 604 N N . TRP A 1 74 ? -1.974 10.570 13.754 1.00 71.38 74 TRP A N 1
ATOM 605 C CA . TRP A 1 74 ? -1.348 9.235 13.800 1.00 71.38 74 TRP A CA 1
ATOM 606 C C . TRP A 1 74 ? -0.699 8.815 12.470 1.00 71.38 74 TRP A C 1
ATOM 608 O O . TRP A 1 74 ? 0.109 7.889 12.450 1.00 71.38 74 TRP A O 1
ATOM 618 N N . HIS A 1 75 ? -0.963 9.515 11.356 1.00 69.75 75 HIS A N 1
ATOM 619 C CA . HIS A 1 75 ? -0.231 9.273 10.101 1.00 69.75 75 HIS A CA 1
ATOM 620 C C . HIS A 1 75 ? 1.224 9.769 10.178 1.00 69.75 75 HIS A C 1
ATOM 622 O O . HIS A 1 75 ? 2.076 9.262 9.445 1.00 69.75 75 HIS A O 1
ATOM 628 N N . SER A 1 76 ? 1.519 10.729 11.066 1.00 68.44 76 SER A N 1
ATOM 629 C CA . SER A 1 76 ? 2.889 11.159 11.381 1.00 68.44 76 SER A CA 1
ATOM 630 C C . SER A 1 76 ? 3.607 10.263 12.393 1.00 68.44 76 SER A C 1
ATOM 632 O O . SER A 1 76 ? 4.824 10.386 12.528 1.00 68.44 76 SER A O 1
ATOM 634 N N . ALA A 1 77 ? 2.901 9.342 13.062 1.00 74.38 77 ALA A N 1
ATOM 635 C CA . ALA A 1 77 ? 3.531 8.386 13.965 1.00 74.38 77 ALA A CA 1
ATOM 636 C C . ALA A 1 77 ? 4.490 7.469 13.190 1.00 74.38 77 ALA A C 1
ATOM 638 O O . ALA A 1 77 ? 4.154 6.933 12.117 1.00 74.38 77 ALA A O 1
ATOM 639 N N . LYS A 1 78 ? 5.694 7.274 13.741 1.00 79.38 78 LYS A N 1
ATOM 640 C CA . LYS A 1 78 ? 6.680 6.366 13.150 1.00 79.38 78 LYS A CA 1
ATOM 641 C C . LYS A 1 78 ? 6.130 4.948 13.163 1.00 79.38 78 LYS A C 1
ATOM 643 O O . LYS A 1 78 ? 5.306 4.583 13.996 1.00 79.38 78 LYS A O 1
ATOM 648 N N . ARG A 1 79 ? 6.604 4.122 12.231 1.00 80.62 79 ARG A N 1
ATOM 649 C CA . ARG A 1 79 ? 6.118 2.744 12.080 1.00 80.62 79 ARG A CA 1
ATOM 650 C C . ARG A 1 79 ? 6.281 1.920 13.361 1.00 80.62 79 ARG A C 1
ATOM 652 O O . ARG A 1 79 ? 5.438 1.061 13.610 1.00 80.62 79 ARG A O 1
ATOM 659 N N . GLU A 1 80 ? 7.351 2.165 14.118 1.00 82.69 80 GLU A N 1
ATOM 660 C CA . GLU A 1 80 ? 7.601 1.523 15.414 1.00 82.69 80 GLU A CA 1
ATOM 661 C C . GLU A 1 80 ? 6.628 2.004 16.499 1.00 82.69 80 GLU A C 1
ATOM 663 O O . GLU A 1 80 ? 6.125 1.186 17.262 1.00 82.69 80 GLU A O 1
ATOM 668 N N . ASP A 1 81 ? 6.309 3.302 16.517 1.00 84.62 81 ASP A N 1
ATOM 669 C CA . ASP A 1 81 ? 5.454 3.915 17.541 1.00 84.62 81 ASP A CA 1
ATOM 670 C C . ASP A 1 81 ? 3.990 3.470 17.425 1.00 84.62 81 ASP A C 1
ATOM 672 O O . ASP A 1 81 ? 3.271 3.403 18.415 1.00 84.62 81 ASP A O 1
ATOM 676 N N . ARG A 1 82 ? 3.547 3.073 16.225 1.00 84.75 82 ARG A N 1
ATOM 677 C CA . ARG A 1 82 ? 2.172 2.590 15.992 1.00 84.75 82 ARG A CA 1
ATOM 678 C C . ARG A 1 82 ? 1.792 1.365 16.824 1.00 84.75 82 ARG A C 1
ATOM 680 O O . ARG A 1 82 ? 0.608 1.127 17.011 1.00 84.75 82 ARG A O 1
ATOM 687 N N . LEU A 1 83 ? 2.771 0.593 17.302 1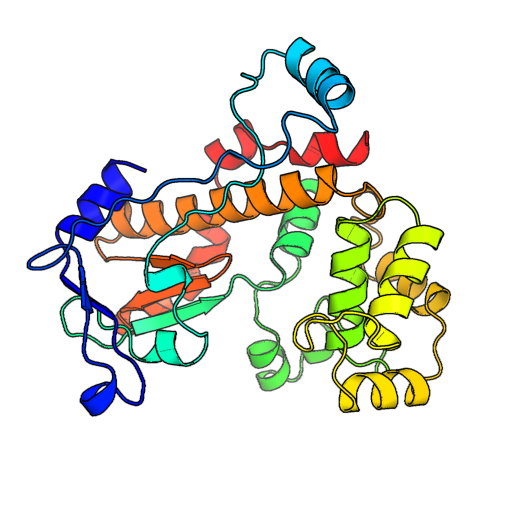.00 85.00 83 LEU A N 1
ATOM 688 C CA . LEU A 1 83 ? 2.540 -0.559 18.183 1.00 85.00 83 LEU A CA 1
ATOM 689 C C . LEU A 1 83 ? 2.117 -0.151 19.602 1.00 85.00 83 LEU A C 1
ATOM 691 O O . LEU A 1 83 ? 1.592 -0.983 20.329 1.00 85.00 83 LEU A O 1
ATOM 695 N N . PHE A 1 84 ? 2.340 1.108 19.983 1.00 89.12 84 PHE A N 1
ATOM 696 C CA . PHE A 1 84 ? 2.012 1.648 21.304 1.00 89.12 84 PHE A CA 1
ATOM 697 C C . PHE A 1 84 ? 0.712 2.460 21.297 1.00 89.12 84 PHE A C 1
ATOM 699 O O . PHE A 1 84 ? 0.349 3.057 22.306 1.00 89.12 84 PHE A O 1
ATOM 706 N N . ILE A 1 85 ? -0.002 2.501 20.168 1.00 90.81 85 ILE A N 1
ATOM 707 C CA . ILE A 1 85 ? -1.330 3.110 20.118 1.00 90.81 85 ILE A CA 1
ATOM 708 C C . ILE A 1 85 ? -2.272 2.257 20.966 1.00 90.81 85 ILE A C 1
ATOM 710 O O . ILE A 1 85 ? -2.357 1.044 20.758 1.00 90.81 85 ILE A O 1
ATOM 714 N N . LEU A 1 86 ? -2.996 2.895 21.884 1.00 93.75 86 LEU A N 1
ATOM 715 C CA . LEU A 1 86 ? -4.063 2.250 22.643 1.00 93.75 86 LEU A CA 1
ATOM 716 C C . LEU A 1 86 ? -5.415 2.736 22.144 1.00 93.75 86 LEU A C 1
ATOM 718 O O . LEU A 1 86 ? -5.591 3.915 21.818 1.00 93.75 86 LEU A O 1
ATOM 722 N N . ILE A 1 87 ? -6.376 1.823 22.111 1.00 93.75 87 ILE A N 1
ATOM 723 C CA . ILE A 1 87 ? -7.758 2.129 21.766 1.00 93.75 87 ILE A CA 1
ATOM 724 C C . ILE A 1 87 ? -8.637 1.626 22.905 1.00 93.75 87 ILE A C 1
ATOM 726 O O . ILE A 1 87 ? -8.551 0.463 23.280 1.00 93.75 87 ILE A O 1
ATOM 730 N N . ASN A 1 88 ? -9.405 2.528 23.517 1.00 93.94 88 ASN A N 1
ATOM 731 C CA . ASN A 1 88 ? -10.197 2.268 24.722 1.00 93.94 88 ASN A CA 1
ATOM 732 C C . ASN A 1 88 ? -9.367 1.651 25.867 1.00 93.94 88 ASN A C 1
ATOM 734 O O . ASN A 1 88 ? -9.818 0.761 26.588 1.00 93.94 88 ASN A O 1
ATOM 738 N N . GLY A 1 89 ? -8.113 2.098 25.996 1.00 92.19 89 GLY A N 1
ATOM 739 C CA . GLY A 1 89 ? -7.147 1.575 26.966 1.00 92.19 89 GLY A CA 1
ATOM 740 C C . GLY A 1 89 ? -6.573 0.191 26.633 1.00 92.19 89 GLY A C 1
ATOM 741 O O . GLY A 1 89 ? -5.755 -0.305 27.400 1.00 92.19 89 GLY A O 1
ATOM 742 N N . GLN A 1 90 ? -6.960 -0.423 25.511 1.00 94.69 90 GLN A N 1
ATOM 743 C CA . GLN A 1 90 ? -6.486 -1.741 25.080 1.00 94.69 90 GLN A CA 1
ATOM 744 C C . GLN A 1 90 ? -5.331 -1.640 24.084 1.00 94.69 90 GLN A C 1
ATOM 746 O O . GLN A 1 90 ? -5.251 -0.692 23.296 1.00 94.69 90 GLN A O 1
ATOM 751 N N . GLU A 1 91 ? -4.458 -2.652 24.084 1.00 94.19 91 GLU A N 1
ATOM 752 C CA . GLU A 1 91 ? -3.397 -2.779 23.084 1.00 94.19 91 GLU A CA 1
ATOM 753 C C . GLU A 1 91 ? -3.969 -2.900 21.670 1.00 94.19 91 GLU A C 1
ATOM 755 O O . GLU A 1 91 ? -4.933 -3.629 21.409 1.00 94.19 91 GLU A O 1
ATOM 760 N N . SER A 1 92 ? -3.317 -2.221 20.728 1.00 93.31 92 SER A N 1
ATOM 761 C CA . SER A 1 92 ? -3.642 -2.353 19.316 1.00 93.31 92 SER A CA 1
ATOM 762 C C . SER A 1 92 ? -2.751 -3.370 18.600 1.00 93.31 92 SER A C 1
ATOM 764 O O . SER A 1 92 ? -1.626 -3.703 18.994 1.00 93.31 92 SER A O 1
ATOM 766 N N . ARG A 1 93 ? -3.272 -3.873 17.484 1.00 93.38 93 ARG A N 1
ATOM 767 C CA . ARG A 1 93 ? -2.513 -4.576 16.455 1.00 93.38 93 ARG A CA 1
ATOM 768 C C . ARG A 1 93 ? -2.735 -3.897 15.121 1.00 93.38 93 ARG A C 1
ATOM 770 O O . ARG A 1 93 ? -3.702 -3.168 14.911 1.00 93.38 93 ARG A O 1
ATOM 777 N N . LYS A 1 94 ? -1.806 -4.172 14.211 1.00 91.88 94 LYS A N 1
ATOM 778 C CA . LYS A 1 94 ? -1.834 -3.657 12.852 1.00 91.88 94 LYS A CA 1
ATOM 779 C C . LYS A 1 94 ? -1.835 -4.782 11.835 1.00 91.88 94 LYS A C 1
ATOM 781 O O . LYS A 1 94 ? -1.157 -5.796 12.024 1.00 91.88 94 LYS A O 1
ATOM 786 N N . VAL A 1 95 ? -2.567 -4.582 10.751 1.00 92.50 95 VAL A N 1
ATOM 787 C CA . VAL A 1 95 ? -2.585 -5.474 9.593 1.00 92.50 95 VAL A CA 1
ATOM 788 C C . VAL A 1 95 ? -2.354 -4.632 8.349 1.00 92.50 95 VAL A C 1
ATOM 790 O O . VAL A 1 95 ? -3.106 -3.702 8.079 1.00 92.50 95 VAL A O 1
ATOM 793 N N . ASP A 1 96 ? -1.296 -4.966 7.614 1.00 91.62 96 ASP A N 1
ATOM 794 C CA . ASP A 1 96 ? -0.993 -4.384 6.307 1.00 91.62 96 ASP A CA 1
ATOM 795 C C . ASP A 1 96 ? -1.802 -5.122 5.227 1.00 91.62 96 ASP A C 1
ATOM 797 O O . ASP A 1 96 ? -1.857 -6.356 5.238 1.00 91.62 96 ASP A O 1
ATOM 801 N N . PHE A 1 97 ? -2.363 -4.399 4.257 1.00 92.25 97 PHE A N 1
ATOM 802 C CA . PHE A 1 97 ? -2.884 -5.006 3.033 1.00 92.25 97 PHE A CA 1
ATOM 803 C C . PHE A 1 97 ? -1.699 -5.369 2.114 1.00 92.25 97 PHE A C 1
ATOM 805 O O . PHE A 1 97 ? -1.065 -4.483 1.533 1.00 92.25 97 PHE A O 1
ATOM 812 N N . PRO A 1 98 ? -1.335 -6.656 1.967 1.00 93.56 98 PRO A N 1
ATOM 813 C CA . PRO A 1 98 ? -0.124 -7.044 1.258 1.00 93.56 98 PRO A CA 1
ATOM 814 C C . PRO A 1 98 ? -0.192 -6.625 -0.209 1.00 93.56 98 PRO A C 1
ATOM 816 O O . PRO A 1 98 ? -1.212 -6.787 -0.872 1.00 93.56 98 PRO A O 1
ATOM 819 N N . CYS A 1 99 ? 0.924 -6.109 -0.729 1.00 94.19 99 CYS A N 1
ATOM 820 C CA . CYS A 1 99 ? 1.108 -5.831 -2.156 1.00 94.19 99 CYS A CA 1
ATOM 821 C C . CYS A 1 99 ? -0.039 -5.014 -2.794 1.00 94.19 99 CYS A C 1
ATOM 823 O O . CYS A 1 99 ? -0.367 -5.251 -3.955 1.00 94.19 99 CYS A O 1
ATOM 825 N N . SER A 1 100 ? -0.626 -4.068 -2.048 1.00 93.69 100 SER A N 1
ATOM 826 C CA . SER A 1 100 ? -1.855 -3.324 -2.379 1.00 93.69 100 SER A CA 1
ATOM 827 C C . SER A 1 100 ? -1.998 -2.942 -3.857 1.00 93.69 100 SER A C 1
ATOM 829 O O . SER A 1 100 ? -2.949 -3.366 -4.503 1.00 93.69 100 SER A O 1
ATOM 831 N N . HIS A 1 101 ? -1.037 -2.219 -4.438 1.00 95.44 101 HIS A N 1
ATOM 832 C CA . HIS A 1 101 ? -1.118 -1.783 -5.836 1.00 95.44 101 HIS A CA 1
ATOM 833 C C . HIS A 1 101 ? -1.114 -2.940 -6.848 1.00 95.44 101 HIS A C 1
ATOM 835 O O . HIS A 1 101 ? -1.847 -2.882 -7.829 1.00 95.44 101 HIS A O 1
ATOM 841 N N . ILE A 1 102 ? -0.316 -3.993 -6.624 1.00 97.31 102 ILE A N 1
ATOM 842 C CA . ILE A 1 102 ? -0.336 -5.190 -7.484 1.00 97.31 102 ILE A CA 1
ATOM 843 C C . ILE A 1 102 ? -1.700 -5.866 -7.354 1.00 97.31 102 ILE A C 1
ATOM 845 O O . ILE A 1 102 ? -2.337 -6.172 -8.358 1.00 97.31 102 ILE A O 1
ATOM 849 N N . ASN A 1 103 ? -2.172 -6.041 -6.121 1.00 96.25 103 ASN A N 1
ATOM 850 C CA . ASN A 1 103 ? -3.467 -6.641 -5.833 1.00 96.25 103 ASN A CA 1
ATOM 851 C C . ASN A 1 103 ? -4.624 -5.885 -6.491 1.00 96.25 103 ASN A C 1
ATOM 853 O O . ASN A 1 103 ? -5.490 -6.528 -7.068 1.00 96.25 103 ASN A O 1
ATOM 857 N N . LEU A 1 104 ? -4.618 -4.551 -6.471 1.00 95.31 104 LEU A N 1
ATOM 858 C CA . LEU A 1 104 ? -5.609 -3.729 -7.169 1.00 95.31 104 LEU A CA 1
ATOM 859 C C . LEU A 1 104 ? -5.598 -3.989 -8.680 1.00 95.31 104 LEU A C 1
ATOM 861 O O . LEU A 1 104 ? -6.657 -4.159 -9.279 1.00 95.31 104 LEU A O 1
ATOM 865 N N . CYS A 1 105 ? -4.418 -4.073 -9.303 1.00 96.69 105 CYS A N 1
ATOM 866 C CA . CYS A 1 105 ? -4.328 -4.404 -10.724 1.00 96.69 105 CYS A CA 1
ATOM 867 C C . CYS A 1 105 ? -4.895 -5.802 -11.022 1.00 96.69 105 CYS A C 1
ATOM 869 O O . CYS A 1 105 ? -5.702 -5.946 -11.932 1.00 96.69 105 CYS A O 1
ATOM 871 N N . TYR A 1 106 ? -4.533 -6.828 -10.246 1.00 97.12 106 TYR A N 1
ATOM 872 C CA . TYR A 1 106 ? -5.062 -8.188 -10.445 1.00 97.12 106 TYR A CA 1
ATOM 873 C C . TYR A 1 106 ? -6.564 -8.279 -10.180 1.00 97.12 106 TYR A C 1
ATOM 875 O O . TYR A 1 106 ? -7.283 -8.954 -10.915 1.00 97.12 106 TYR A O 1
ATOM 883 N N . ARG A 1 107 ? -7.052 -7.549 -9.177 1.00 93.62 107 ARG A N 1
ATOM 884 C CA . ARG A 1 107 ? -8.474 -7.427 -8.865 1.00 93.62 107 ARG A CA 1
ATOM 885 C C . ARG A 1 107 ? -9.249 -6.906 -10.070 1.00 93.62 107 ARG A C 1
ATOM 887 O O . ARG A 1 107 ? -10.271 -7.487 -10.418 1.00 93.62 107 ARG A O 1
ATOM 894 N N . GLN A 1 108 ? -8.732 -5.863 -10.719 1.00 93.56 108 GLN A N 1
ATOM 895 C CA . GLN A 1 108 ? -9.331 -5.290 -11.921 1.00 93.56 108 GLN A CA 1
ATOM 896 C C . GLN A 1 108 ? -9.253 -6.234 -13.130 1.00 93.56 108 GLN A C 1
ATOM 898 O O . GLN A 1 108 ? -10.213 -6.321 -13.890 1.00 93.56 108 GLN A O 1
ATOM 903 N N . GLU A 1 109 ? -8.125 -6.920 -13.329 1.00 94.44 109 GLU A N 1
ATOM 904 C CA . GLU A 1 109 ? -7.905 -7.746 -14.525 1.00 94.44 109 GLU A CA 1
ATOM 905 C C . GLU A 1 109 ? -8.559 -9.119 -14.469 1.00 94.44 109 GLU A C 1
ATOM 907 O O . GLU A 1 109 ? -9.021 -9.632 -15.483 1.00 94.44 109 GLU A O 1
ATOM 912 N N . GLN A 1 110 ? -8.541 -9.747 -13.300 1.00 94.06 110 GLN A N 1
ATOM 913 C CA . GLN A 1 110 ? -8.849 -11.168 -13.152 1.00 94.06 110 GLN A CA 1
ATOM 914 C C . GLN A 1 110 ? -9.986 -11.423 -12.180 1.00 94.06 110 GLN A C 1
ATOM 916 O O . GLN A 1 110 ? -10.353 -12.574 -11.956 1.00 94.06 110 GLN A O 1
ATOM 921 N N . ASN A 1 111 ? -10.532 -10.371 -11.568 1.00 91.56 111 ASN A N 1
ATOM 922 C CA . ASN A 1 111 ? -11.517 -10.521 -10.516 1.00 91.56 111 ASN A CA 1
ATOM 923 C C . ASN A 1 111 ? -10.977 -11.436 -9.382 1.00 91.56 111 ASN A C 1
ATOM 925 O O . ASN A 1 111 ? -11.738 -12.182 -8.755 1.00 91.56 111 ASN A O 1
ATOM 929 N N . GLN A 1 112 ? -9.669 -11.348 -9.072 1.00 92.94 112 GLN A N 1
ATOM 930 C CA . GLN A 1 112 ? -9.000 -12.088 -7.986 1.00 92.94 112 GLN A CA 1
ATOM 931 C C . GLN A 1 112 ? -7.896 -11.266 -7.295 1.00 92.94 112 GLN A C 1
ATOM 933 O O . GLN A 1 112 ? -7.278 -10.398 -7.905 1.00 92.94 112 GLN A O 1
ATOM 938 N N . TRP A 1 113 ? -7.646 -11.537 -6.009 1.00 94.88 113 TRP A N 1
ATOM 939 C CA . TRP A 1 113 ? -6.475 -11.010 -5.296 1.00 94.88 113 TRP A CA 1
ATOM 940 C C . TRP A 1 113 ? -5.257 -11.877 -5.619 1.00 94.88 113 TRP A C 1
ATOM 942 O O . TRP A 1 113 ? -5.337 -13.097 -5.518 1.00 94.88 113 TRP A O 1
ATOM 952 N N . TYR A 1 114 ? -4.130 -11.260 -5.967 1.00 96.31 114 TYR A N 1
ATOM 953 C CA . TYR A 1 114 ? -2.892 -11.977 -6.281 1.00 96.31 114 TYR A CA 1
ATOM 954 C C . TYR A 1 114 ? -2.251 -12.606 -5.037 1.00 96.31 114 TYR A C 1
ATOM 956 O O . TYR A 1 114 ? -1.837 -13.760 -5.058 1.00 96.31 114 TYR A O 1
ATOM 964 N N . GLN A 1 115 ? -2.154 -11.846 -3.943 1.00 95.44 115 GLN A N 1
ATOM 965 C CA . GLN A 1 115 ? -1.484 -12.279 -2.716 1.00 95.44 115 GLN A CA 1
ATOM 966 C C . GLN A 1 115 ? -2.275 -11.818 -1.498 1.00 95.44 115 GLN A C 1
ATOM 968 O O . GLN A 1 115 ? -2.458 -10.621 -1.298 1.00 95.44 115 GLN A O 1
ATOM 973 N N . THR A 1 116 ? -2.702 -12.758 -0.655 1.00 94.38 116 THR A N 1
ATOM 974 C CA . THR A 1 116 ? -3.470 -12.455 0.565 1.00 94.38 116 THR A CA 1
ATOM 975 C C . THR A 1 116 ? -2.657 -12.561 1.856 1.00 94.38 116 THR A C 1
ATOM 977 O O . THR A 1 116 ? -3.053 -12.015 2.881 1.00 94.38 116 THR A O 1
ATOM 980 N N . ALA A 1 117 ? -1.493 -13.211 1.809 1.00 94.44 117 ALA A N 1
ATOM 981 C CA . ALA A 1 117 ? -0.566 -13.313 2.931 1.00 94.44 117 ALA A CA 1
ATOM 982 C C . ALA A 1 117 ? 0.537 -12.250 2.841 1.00 94.44 117 ALA A C 1
ATOM 984 O O . ALA A 1 117 ? 1.037 -11.926 1.762 1.00 94.44 117 ALA A O 1
ATOM 985 N N . THR A 1 118 ? 0.971 -11.720 3.979 1.00 94.12 118 THR A N 1
ATOM 986 C CA . THR A 1 118 ? 2.168 -10.875 4.042 1.00 94.12 118 THR A CA 1
ATOM 987 C C . THR A 1 118 ? 3.427 -11.693 3.745 1.00 94.12 118 THR A C 1
ATOM 989 O O . THR A 1 118 ? 3.463 -12.904 3.946 1.00 94.12 118 THR A O 1
ATOM 992 N N . TYR A 1 119 ? 4.512 -11.028 3.337 1.00 95.56 119 TYR A N 1
ATOM 993 C CA . TYR A 1 119 ? 5.797 -11.708 3.121 1.00 95.56 119 TYR A CA 1
ATOM 994 C C . TYR A 1 119 ? 6.269 -12.494 4.354 1.00 95.56 119 TYR A C 1
ATOM 996 O O . TYR A 1 119 ? 6.776 -13.600 4.227 1.00 95.56 119 TYR A O 1
ATOM 1004 N N . LYS A 1 120 ? 6.061 -11.955 5.564 1.00 94.69 120 LYS A N 1
ATOM 1005 C CA . LYS A 1 120 ? 6.434 -12.641 6.810 1.00 94.69 120 LYS A CA 1
ATOM 1006 C C . LYS A 1 120 ? 5.650 -13.939 7.010 1.00 94.69 120 LYS A C 1
ATOM 1008 O O . LYS A 1 120 ? 6.223 -14.926 7.453 1.00 94.69 120 LYS A O 1
ATOM 1013 N N . GLU A 1 121 ? 4.360 -13.933 6.685 1.00 94.69 121 GLU A N 1
ATOM 1014 C CA . GLU A 1 121 ? 3.514 -15.126 6.770 1.00 94.69 121 GLU A CA 1
ATOM 1015 C C . GLU A 1 121 ? 3.896 -16.158 5.709 1.00 94.69 121 GLU A C 1
ATOM 1017 O O . GLU A 1 121 ? 3.983 -17.338 6.030 1.00 94.69 121 GLU A O 1
ATOM 1022 N N . LEU A 1 122 ? 4.200 -15.721 4.482 1.00 96.88 122 LEU A N 1
ATOM 1023 C CA . LEU A 1 122 ? 4.709 -16.604 3.430 1.00 96.88 122 LEU A CA 1
ATOM 1024 C C . LEU A 1 122 ? 6.023 -17.274 3.847 1.00 96.88 122 LEU A C 1
ATOM 1026 O O . LEU A 1 122 ? 6.142 -18.491 3.742 1.00 96.88 122 LEU A O 1
ATOM 1030 N N . VAL A 1 123 ? 6.975 -16.514 4.399 1.00 96.69 123 VAL A N 1
ATOM 1031 C CA . VAL A 1 123 ? 8.237 -17.058 4.930 1.00 96.69 123 VAL A CA 1
ATOM 1032 C C . VAL A 1 123 ? 7.979 -18.076 6.042 1.00 96.69 123 VAL A C 1
ATOM 1034 O O . VAL A 1 123 ? 8.542 -19.166 6.007 1.00 96.69 123 VAL A O 1
ATOM 1037 N N . ALA A 1 124 ? 7.100 -17.764 7.000 1.00 97.06 124 ALA A N 1
ATOM 1038 C CA . ALA A 1 124 ? 6.759 -18.683 8.090 1.00 97.06 124 ALA A CA 1
ATOM 1039 C C . ALA A 1 124 ? 6.127 -20.001 7.598 1.00 97.06 124 ALA A C 1
ATOM 1041 O O . ALA A 1 124 ? 6.186 -21.007 8.298 1.00 97.06 124 ALA A O 1
ATOM 1042 N N . GLN A 1 125 ? 5.541 -19.997 6.398 1.00 96.44 125 GLN A N 1
ATOM 1043 C CA . GLN A 1 125 ? 4.932 -21.160 5.753 1.00 96.44 125 GLN A CA 1
ATOM 1044 C C . GLN A 1 125 ? 5.854 -21.849 4.729 1.00 96.44 125 GLN A C 1
ATOM 1046 O O . GLN A 1 125 ? 5.425 -22.812 4.101 1.00 96.44 125 GLN A O 1
ATOM 1051 N N . GLY A 1 126 ? 7.085 -21.365 4.513 1.00 96.44 126 GLY A N 1
ATOM 1052 C CA . GLY A 1 126 ? 7.981 -21.885 3.466 1.00 96.44 126 GLY A CA 1
ATOM 1053 C C . GLY A 1 126 ? 7.525 -21.570 2.031 1.00 96.44 126 GLY A C 1
ATOM 1054 O O . GLY A 1 126 ? 7.876 -22.280 1.093 1.00 96.44 126 GLY A O 1
ATOM 1055 N N . ARG A 1 127 ? 6.710 -20.523 1.862 1.00 96.81 127 ARG A N 1
ATOM 1056 C CA . ARG A 1 127 ? 6.064 -20.091 0.607 1.00 96.81 127 ARG A CA 1
ATOM 1057 C C . ARG A 1 127 ? 6.562 -18.725 0.128 1.00 96.81 127 ARG A C 1
ATOM 1059 O O . ARG A 1 127 ? 5.883 -18.015 -0.605 1.00 96.81 127 ARG A O 1
ATOM 1066 N N . ASP A 1 128 ? 7.740 -18.312 0.572 1.00 95.62 128 ASP A N 1
ATOM 1067 C CA . ASP A 1 128 ? 8.352 -17.020 0.252 1.00 95.62 128 ASP A CA 1
ATOM 1068 C C . ASP A 1 128 ? 8.509 -16.779 -1.259 1.00 95.62 128 ASP A C 1
ATOM 1070 O O . ASP A 1 128 ? 8.304 -15.657 -1.723 1.00 95.62 128 ASP A O 1
ATOM 1074 N N . HIS A 1 129 ? 8.772 -17.834 -2.034 1.00 94.38 129 HIS A N 1
ATOM 1075 C CA . HIS A 1 129 ? 8.841 -17.800 -3.499 1.00 94.38 129 HIS A CA 1
ATOM 1076 C C . HIS A 1 129 ? 7.543 -17.323 -4.188 1.00 94.38 129 HIS A C 1
ATOM 1078 O O . HIS A 1 129 ? 7.586 -16.842 -5.325 1.00 94.38 129 HIS A O 1
ATOM 1084 N N . GLU A 1 130 ? 6.394 -17.417 -3.512 1.00 95.62 130 GLU A N 1
ATOM 1085 C CA . GLU A 1 130 ? 5.103 -16.954 -4.033 1.00 95.62 130 GLU A CA 1
ATOM 1086 C C . GLU A 1 130 ? 4.951 -15.426 -3.975 1.00 95.62 130 GLU A C 1
ATOM 1088 O O . GLU A 1 130 ? 4.154 -14.860 -4.731 1.00 95.62 130 GLU A O 1
ATOM 1093 N N . ASP A 1 131 ? 5.724 -14.735 -3.125 1.00 97.88 131 ASP A N 1
ATOM 1094 C CA . ASP A 1 131 ? 5.590 -13.290 -2.922 1.00 97.88 131 ASP A CA 1
ATOM 1095 C C . ASP A 1 131 ? 5.726 -12.526 -4.246 1.00 97.88 131 ASP A C 1
ATOM 1097 O O . ASP A 1 131 ? 6.573 -12.820 -5.098 1.00 97.88 131 ASP A O 1
ATOM 1101 N N . ALA A 1 132 ? 4.871 -11.518 -4.419 1.00 97.56 132 ALA A N 1
ATOM 1102 C CA . ALA A 1 132 ? 4.785 -10.720 -5.636 1.00 97.56 132 ALA A CA 1
ATOM 1103 C C . ALA A 1 132 ? 6.131 -10.097 -6.034 1.00 97.56 132 ALA A C 1
ATOM 1105 O O . ALA A 1 132 ? 6.419 -9.939 -7.214 1.00 97.56 132 ALA A O 1
ATOM 1106 N N . TYR A 1 133 ? 6.996 -9.792 -5.068 1.00 98.25 133 TYR A N 1
ATOM 1107 C CA . TYR A 1 133 ? 8.285 -9.156 -5.319 1.00 98.25 133 TYR A CA 1
ATOM 1108 C C . TYR A 1 133 ? 9.457 -10.146 -5.396 1.00 98.25 133 TYR A C 1
ATOM 1110 O O . TYR A 1 133 ? 10.603 -9.713 -5.506 1.00 98.25 133 TYR A O 1
ATOM 1118 N N . ILE A 1 134 ? 9.211 -11.459 -5.362 1.00 97.62 134 ILE A N 1
ATOM 1119 C CA . ILE A 1 134 ? 10.239 -12.482 -5.589 1.00 97.62 134 ILE A CA 1
ATOM 1120 C C . ILE A 1 134 ? 10.162 -12.944 -7.047 1.00 97.62 134 ILE A C 1
ATOM 1122 O O . ILE A 1 134 ? 9.308 -13.745 -7.426 1.00 97.62 134 ILE A O 1
ATOM 1126 N N . VAL A 1 135 ? 11.04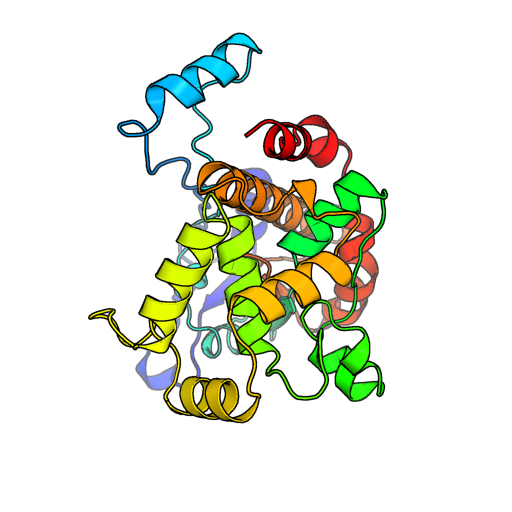8 -12.395 -7.884 1.00 97.25 135 VAL A N 1
ATOM 1127 C CA . VAL A 1 135 ? 11.133 -12.702 -9.330 1.00 97.25 135 VAL A CA 1
ATOM 1128 C C . VAL A 1 135 ? 12.367 -13.532 -9.700 1.00 97.25 135 VAL A C 1
ATOM 1130 O O . VAL A 1 135 ? 12.424 -14.101 -10.785 1.00 97.25 135 VAL A O 1
ATOM 1133 N N . SER A 1 136 ? 13.362 -13.589 -8.811 1.00 95.94 136 SER A N 1
ATOM 1134 C CA . SER A 1 136 ? 14.566 -14.415 -8.929 1.00 95.94 136 SER A CA 1
ATOM 1135 C C . SER A 1 136 ? 15.133 -14.699 -7.529 1.00 95.94 136 SER A C 1
ATOM 1137 O O . SER A 1 136 ? 15.105 -13.785 -6.700 1.00 95.94 136 SER A O 1
ATOM 1139 N N . PRO A 1 137 ? 15.681 -15.901 -7.253 1.00 92.19 137 PRO A N 1
ATOM 1140 C CA . PRO A 1 137 ? 16.266 -16.240 -5.951 1.00 92.19 137 PRO A CA 1
ATOM 1141 C C . PRO A 1 137 ? 17.437 -15.344 -5.520 1.00 92.19 137 PRO A C 1
ATOM 1143 O O . PRO A 1 137 ? 17.639 -15.124 -4.330 1.00 92.19 137 PRO A O 1
ATOM 1146 N N . SER A 1 138 ? 18.222 -14.829 -6.469 1.00 93.50 138 SER A N 1
ATOM 1147 C CA . SER A 1 138 ? 19.414 -14.015 -6.184 1.00 93.50 138 SER A CA 1
ATOM 1148 C C . SER A 1 138 ? 19.129 -12.515 -6.102 1.00 93.50 138 SER A C 1
ATOM 1150 O O . SER A 1 138 ? 20.016 -11.745 -5.733 1.00 93.50 138 SER A O 1
ATOM 1152 N N . LEU A 1 139 ? 17.912 -12.075 -6.438 1.00 96.06 139 LEU A N 1
ATOM 1153 C CA . LEU A 1 139 ? 17.559 -10.662 -6.470 1.00 96.06 139 LEU A CA 1
ATOM 1154 C C . LEU A 1 139 ? 16.827 -10.255 -5.180 1.00 96.06 139 LEU A C 1
ATOM 1156 O O . LEU A 1 139 ? 15.759 -10.795 -4.889 1.00 96.06 139 LEU A O 1
ATOM 1160 N N . PRO A 1 140 ? 17.334 -9.272 -4.410 1.00 96.25 140 PRO A N 1
ATOM 1161 C CA . PRO A 1 140 ? 16.693 -8.877 -3.161 1.00 96.25 140 PRO A CA 1
ATOM 1162 C C . PRO A 1 140 ? 15.270 -8.348 -3.370 1.00 96.25 140 PRO A C 1
ATOM 1164 O O . PRO A 1 140 ? 15.031 -7.471 -4.202 1.00 96.25 140 PRO A O 1
ATOM 1167 N N . ARG A 1 141 ? 14.334 -8.793 -2.528 1.00 96.94 141 ARG A N 1
ATOM 1168 C CA . ARG A 1 141 ? 12.923 -8.377 -2.567 1.00 96.94 141 ARG A CA 1
ATOM 1169 C C . ARG A 1 141 ? 12.730 -6.857 -2.600 1.00 96.94 141 ARG A C 1
ATOM 1171 O O . ARG A 1 141 ? 11.905 -6.347 -3.353 1.00 96.94 141 ARG A O 1
ATOM 1178 N N . ASP A 1 142 ? 13.498 -6.117 -1.803 1.00 96.44 142 ASP A N 1
ATOM 1179 C CA . ASP A 1 142 ? 13.371 -4.656 -1.707 1.00 96.44 142 ASP A CA 1
ATOM 1180 C C . ASP A 1 142 ? 13.855 -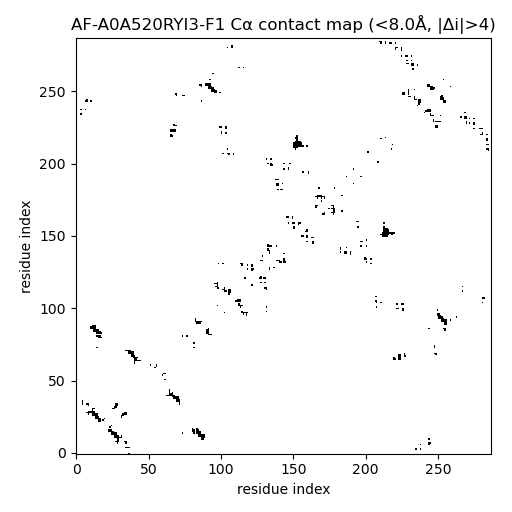3.925 -2.971 1.00 96.44 142 ASP A C 1
ATOM 1182 O O . ASP A 1 142 ? 13.333 -2.859 -3.304 1.00 96.44 142 ASP A O 1
ATOM 1186 N N . ILE A 1 143 ? 14.797 -4.516 -3.716 1.00 97.81 143 ILE A N 1
ATOM 1187 C CA . ILE A 1 143 ? 15.215 -4.025 -5.037 1.00 97.81 143 ILE A CA 1
ATOM 1188 C C . ILE A 1 143 ? 14.053 -4.149 -6.025 1.00 97.81 143 ILE A C 1
ATOM 1190 O O . ILE A 1 143 ? 13.700 -3.172 -6.692 1.00 97.81 143 ILE A O 1
ATOM 1194 N N . VAL A 1 144 ? 13.414 -5.321 -6.064 1.00 98.31 144 VAL A N 1
ATOM 1195 C CA . VAL A 1 144 ? 12.253 -5.588 -6.924 1.00 98.31 144 VAL A CA 1
ATOM 1196 C C . VAL A 1 144 ? 11.090 -4.680 -6.549 1.00 98.31 144 VAL A C 1
ATOM 1198 O O . VAL A 1 144 ? 10.519 -4.020 -7.414 1.00 98.31 144 VAL A O 1
ATOM 1201 N N . LYS A 1 145 ? 10.785 -4.564 -5.253 1.00 97.75 145 LYS A N 1
ATOM 1202 C CA . LYS A 1 145 ? 9.729 -3.687 -4.740 1.00 97.75 145 LYS A CA 1
ATOM 1203 C C . LYS A 1 145 ? 9.934 -2.239 -5.177 1.00 97.75 145 LYS A C 1
ATOM 1205 O O . LYS A 1 145 ? 8.981 -1.599 -5.625 1.00 97.75 145 LYS A O 1
ATOM 1210 N N . LYS A 1 146 ? 11.168 -1.725 -5.106 1.00 97.50 146 LYS A N 1
ATOM 1211 C CA . LYS A 1 146 ? 11.464 -0.369 -5.579 1.00 97.50 146 LYS A CA 1
ATOM 1212 C C . LYS A 1 146 ? 11.312 -0.238 -7.093 1.00 97.50 146 LYS A C 1
ATOM 1214 O O . LYS A 1 146 ? 10.795 0.776 -7.560 1.00 97.50 146 LYS A O 1
ATOM 1219 N N . MET A 1 147 ? 11.735 -1.240 -7.861 1.00 98.44 147 MET A N 1
ATOM 1220 C CA . MET A 1 147 ? 11.549 -1.238 -9.312 1.00 98.44 147 MET A CA 1
ATOM 1221 C C . MET A 1 147 ? 10.058 -1.233 -9.681 1.00 98.44 147 MET A C 1
ATOM 1223 O O . MET A 1 147 ? 9.649 -0.384 -10.466 1.00 98.44 147 MET A O 1
ATOM 1227 N N . VAL A 1 148 ? 9.230 -2.083 -9.058 1.00 98.44 148 VAL A N 1
ATOM 1228 C CA . VAL A 1 148 ? 7.769 -2.110 -9.263 1.00 98.44 148 VAL A CA 1
ATOM 1229 C C . VAL A 1 148 ? 7.130 -0.761 -8.926 1.00 98.44 148 VAL A C 1
ATOM 1231 O O . VAL A 1 148 ? 6.338 -0.244 -9.712 1.00 98.44 148 VAL A O 1
ATOM 1234 N N . GLU A 1 149 ? 7.499 -0.151 -7.793 1.00 97.12 149 GLU A N 1
ATOM 1235 C CA . GLU A 1 149 ? 7.023 1.188 -7.419 1.00 97.12 149 GLU A CA 1
ATOM 1236 C C . GLU A 1 149 ? 7.286 2.197 -8.548 1.00 97.12 149 GLU A C 1
ATOM 1238 O O . GLU A 1 149 ? 6.389 2.946 -8.938 1.00 97.12 149 GLU A O 1
ATOM 1243 N N . LEU A 1 150 ? 8.491 2.198 -9.123 1.00 98.06 150 LEU A N 1
ATOM 1244 C CA . LEU A 1 150 ? 8.830 3.083 -10.237 1.00 98.06 150 LEU A CA 1
ATOM 1245 C C . LEU A 1 150 ? 8.096 2.707 -11.525 1.00 98.06 150 LEU A C 1
ATOM 1247 O O . LEU A 1 150 ? 7.615 3.604 -12.215 1.00 98.06 150 LEU A O 1
ATOM 1251 N N . MET A 1 151 ? 7.968 1.416 -11.835 1.00 98.56 151 MET A N 1
ATOM 1252 C CA . MET A 1 151 ? 7.224 0.927 -12.997 1.00 98.56 151 MET A CA 1
ATOM 1253 C C . MET A 1 151 ? 5.766 1.392 -12.966 1.00 98.56 151 MET A C 1
ATOM 1255 O O . MET A 1 151 ? 5.245 1.783 -14.001 1.00 98.56 151 MET A O 1
ATOM 1259 N N . LEU A 1 152 ? 5.122 1.451 -11.801 1.00 97.19 152 LEU A N 1
ATOM 1260 C CA . LEU A 1 152 ? 3.745 1.947 -11.672 1.00 97.19 152 LEU A CA 1
ATOM 1261 C C . LEU A 1 152 ? 3.626 3.483 -11.760 1.00 97.19 152 LEU A C 1
ATOM 1263 O O . LEU A 1 152 ? 2.559 4.002 -12.072 1.00 97.19 152 LEU A O 1
ATOM 1267 N N . ASN A 1 153 ? 4.705 4.228 -11.489 1.00 94.62 153 ASN A N 1
ATOM 1268 C CA . ASN A 1 153 ? 4.657 5.687 -11.304 1.00 94.62 153 ASN A CA 1
ATOM 1269 C C . ASN A 1 153 ? 5.411 6.506 -12.369 1.00 94.62 153 ASN A C 1
ATOM 1271 O O . ASN A 1 153 ? 5.252 7.728 -12.433 1.00 94.62 153 ASN A O 1
ATOM 1275 N N . VAL A 1 154 ? 6.260 5.893 -13.195 1.00 95.94 154 VAL A N 1
ATOM 1276 C CA . VAL A 1 154 ? 7.145 6.597 -14.139 1.00 95.94 154 VAL A CA 1
ATOM 1277 C C . VAL A 1 154 ? 6.845 6.160 -15.569 1.00 95.94 154 VAL A C 1
ATOM 1279 O O . VAL A 1 154 ? 6.690 4.976 -15.843 1.00 95.94 154 VAL A O 1
ATOM 1282 N N . LYS A 1 155 ? 6.742 7.124 -16.494 1.00 95.25 155 LYS A N 1
ATOM 1283 C CA . LYS A 1 155 ? 6.355 6.846 -17.882 1.00 95.25 155 LYS A CA 1
ATOM 1284 C C . LYS A 1 155 ? 7.555 6.351 -18.687 1.00 95.25 155 LYS A C 1
ATOM 1286 O O . LYS A 1 155 ? 8.516 7.094 -18.865 1.00 95.25 155 LYS A O 1
ATOM 1291 N N . GLY A 1 156 ? 7.465 5.124 -19.194 1.00 97.00 156 GLY A N 1
ATOM 1292 C CA . GLY A 1 156 ? 8.473 4.484 -20.047 1.00 97.00 156 GLY A CA 1
ATOM 1293 C C . GLY A 1 156 ? 9.646 3.818 -19.308 1.00 97.00 156 GLY A C 1
ATOM 1294 O O . GLY A 1 156 ? 10.142 4.309 -18.291 1.00 97.00 156 GLY A O 1
ATOM 1295 N N . ARG A 1 157 ? 10.138 2.709 -19.876 1.00 97.88 157 ARG A N 1
ATOM 1296 C CA . ARG A 1 157 ? 11.227 1.878 -19.321 1.00 97.88 157 ARG A CA 1
ATOM 1297 C C . ARG A 1 157 ? 12.531 2.648 -19.106 1.00 97.88 157 ARG A C 1
ATOM 1299 O O . ARG A 1 157 ? 13.143 2.555 -18.044 1.00 97.88 157 ARG A O 1
ATOM 1306 N N . SER A 1 158 ? 12.938 3.463 -20.079 1.00 97.88 158 SER A N 1
ATOM 1307 C CA . SER A 1 158 ? 14.176 4.250 -19.986 1.00 97.88 158 SER A CA 1
ATOM 1308 C C . SER A 1 158 ? 14.137 5.250 -18.827 1.00 97.88 158 SER A C 1
ATOM 1310 O O . SER A 1 158 ? 15.119 5.411 -18.103 1.00 97.88 158 SER A O 1
ATOM 1312 N N . ALA A 1 159 ? 12.988 5.894 -18.600 1.00 97.75 159 ALA A N 1
ATOM 1313 C CA . ALA A 1 159 ? 12.815 6.818 -17.486 1.00 97.75 159 ALA A CA 1
ATOM 1314 C C . ALA A 1 159 ? 12.818 6.087 -16.135 1.00 97.75 159 ALA A C 1
ATOM 1316 O O . ALA A 1 159 ? 13.469 6.564 -15.205 1.00 97.75 159 ALA A O 1
ATOM 1317 N N . VAL A 1 160 ? 12.168 4.919 -16.038 1.00 98.25 160 VAL A N 1
ATOM 1318 C CA . VAL A 1 160 ? 12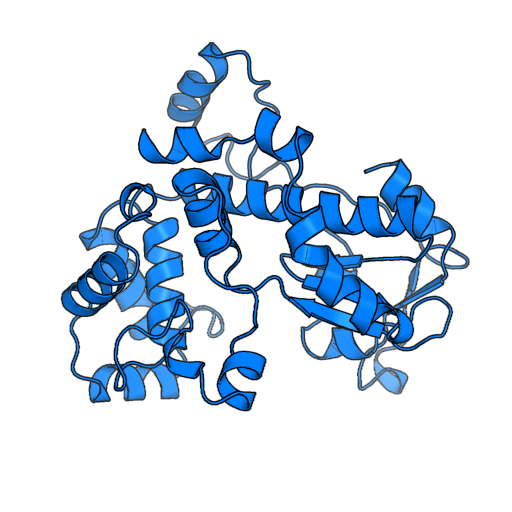.233 4.050 -14.848 1.00 98.25 160 VAL A CA 1
ATOM 1319 C C . VAL A 1 160 ? 13.683 3.711 -14.512 1.00 98.25 160 VAL A C 1
ATOM 1321 O O . VAL A 1 160 ? 14.128 4.005 -13.405 1.00 98.25 160 VAL A O 1
ATOM 1324 N N . SER A 1 161 ? 14.446 3.199 -15.483 1.00 98.12 161 SER A N 1
ATOM 1325 C CA . SER A 1 161 ? 15.863 2.858 -15.300 1.00 98.12 161 SER A CA 1
ATOM 1326 C C . SER A 1 161 ? 16.690 4.062 -14.827 1.00 98.12 161 SER A C 1
ATOM 1328 O O . SER A 1 161 ? 17.487 3.958 -13.893 1.00 98.12 161 SER A O 1
ATOM 1330 N N . ASN A 1 162 ? 16.455 5.246 -15.399 1.00 97.38 162 ASN A N 1
ATOM 1331 C CA . ASN A 1 162 ? 17.140 6.474 -14.995 1.00 97.38 162 ASN A CA 1
ATOM 1332 C C . ASN A 1 162 ? 16.825 6.891 -13.551 1.00 97.38 162 ASN A C 1
ATOM 1334 O O . ASN A 1 162 ? 17.730 7.294 -12.815 1.00 97.38 162 ASN A O 1
ATOM 1338 N N . VAL A 1 163 ? 15.559 6.821 -13.134 1.00 96.44 163 VAL A N 1
ATOM 1339 C CA . VAL A 1 163 ? 15.149 7.161 -11.762 1.00 96.44 163 VAL A CA 1
ATOM 1340 C C . VAL A 1 163 ? 15.676 6.124 -10.771 1.00 96.44 163 VAL A C 1
ATOM 1342 O O . VAL A 1 163 ? 16.215 6.499 -9.729 1.00 96.44 163 VAL A O 1
ATOM 1345 N N . PHE A 1 164 ? 15.608 4.842 -11.123 1.00 97.62 164 PHE A N 1
ATOM 1346 C CA . PHE A 1 164 ? 16.141 3.748 -10.319 1.00 97.62 164 PHE A CA 1
ATOM 1347 C C . PHE A 1 164 ? 17.655 3.893 -10.102 1.00 97.62 164 PHE A C 1
ATOM 1349 O O . PHE A 1 164 ? 18.132 3.855 -8.970 1.00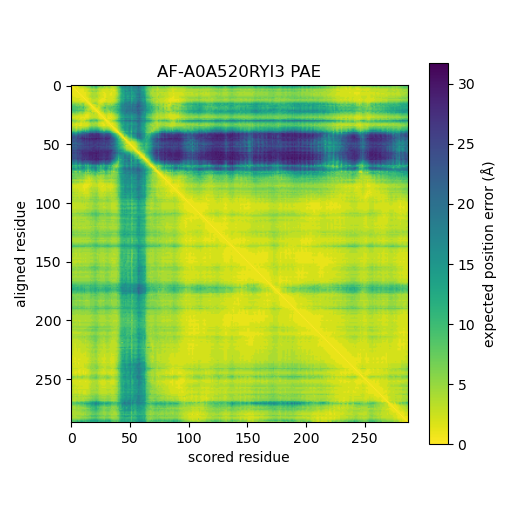 97.62 164 PHE A O 1
ATOM 1356 N N . ASN A 1 165 ? 18.407 4.220 -11.156 1.00 97.00 165 ASN A N 1
ATOM 1357 C CA . ASN A 1 165 ? 19.840 4.497 -11.060 1.00 97.00 165 ASN A CA 1
ATOM 1358 C C . ASN A 1 165 ? 20.165 5.698 -10.164 1.00 97.00 165 ASN A C 1
ATOM 1360 O O . ASN A 1 165 ? 21.193 5.692 -9.491 1.00 97.00 165 ASN A O 1
ATOM 1364 N N . LYS A 1 166 ? 19.328 6.745 -10.132 1.00 95.81 166 LYS A N 1
ATOM 1365 C CA . LYS A 1 166 ? 19.524 7.875 -9.203 1.00 95.81 166 LYS A CA 1
ATOM 1366 C C . LYS A 1 166 ? 19.336 7.447 -7.746 1.00 95.81 166 LYS A C 1
ATOM 1368 O O . LYS A 1 166 ? 20.098 7.905 -6.896 1.00 95.81 166 LYS A O 1
ATOM 1373 N N . TRP A 1 167 ? 18.359 6.579 -7.483 1.00 96.62 167 TRP A N 1
ATOM 1374 C CA . TRP A 1 167 ? 18.106 6.002 -6.161 1.00 96.62 167 TRP A CA 1
ATOM 1375 C C . TRP A 1 167 ? 19.255 5.086 -5.707 1.00 96.62 167 TRP A C 1
ATOM 1377 O O . TRP A 1 167 ? 19.753 5.252 -4.593 1.00 96.62 167 TRP A O 1
ATOM 1387 N N . LEU A 1 168 ? 19.744 4.204 -6.589 1.00 95.38 168 LEU A N 1
ATOM 1388 C CA . LEU A 1 168 ? 20.898 3.331 -6.328 1.00 95.38 168 LEU A CA 1
ATOM 1389 C C . LEU A 1 168 ? 22.205 4.106 -6.133 1.00 95.38 168 LEU A C 1
ATOM 1391 O O . LEU A 1 168 ? 22.969 3.802 -5.227 1.00 95.38 168 LEU A O 1
ATOM 1395 N N . LYS A 1 169 ? 22.460 5.135 -6.951 1.00 94.88 169 LYS A N 1
ATOM 1396 C CA . LYS A 1 169 ? 23.648 6.005 -6.832 1.00 94.88 169 LYS A CA 1
ATOM 1397 C C . LYS A 1 169 ? 23.546 7.008 -5.679 1.00 94.88 169 LYS A C 1
ATOM 1399 O O . LYS A 1 169 ? 24.383 7.899 -5.584 1.00 94.88 169 LYS A O 1
ATOM 1404 N N . GLN A 1 170 ? 22.503 6.898 -4.856 1.00 92.81 170 GLN A N 1
ATOM 1405 C CA . GLN A 1 170 ? 22.276 7.704 -3.661 1.00 92.81 170 GLN A CA 1
ATOM 1406 C C . GLN A 1 170 ? 22.344 9.222 -3.920 1.00 92.81 170 GLN A C 1
ATOM 1408 O O . GLN A 1 170 ? 22.881 9.985 -3.123 1.00 92.81 170 GLN A O 1
ATOM 1413 N N . LYS A 1 171 ? 21.801 9.677 -5.060 1.00 90.94 171 LYS A N 1
ATOM 1414 C CA . LYS A 1 171 ? 21.928 11.073 -5.520 1.00 90.94 171 LYS A CA 1
ATOM 1415 C C . LYS A 1 171 ? 20.952 12.055 -4.861 1.00 90.94 171 LYS A C 1
ATOM 1417 O O . LYS A 1 171 ? 20.991 13.242 -5.179 1.00 90.94 171 LYS A O 1
ATOM 1422 N N . ASN A 1 172 ? 20.034 11.597 -4.009 1.00 89.56 172 ASN A N 1
ATOM 1423 C CA . ASN A 1 172 ? 19.121 12.487 -3.293 1.00 89.56 172 ASN A CA 1
ATOM 1424 C C . ASN A 1 172 ? 19.823 13.123 -2.086 1.00 89.56 172 ASN A C 1
ATOM 1426 O O . ASN A 1 172 ? 20.539 12.433 -1.364 1.00 89.56 172 ASN A O 1
ATOM 1430 N N . SER A 1 173 ? 19.574 14.409 -1.825 1.00 88.25 173 SER A N 1
ATOM 1431 C CA . SER A 1 173 ? 20.088 15.084 -0.624 1.00 88.25 173 SER A CA 1
ATOM 1432 C C . SER A 1 173 ? 19.501 14.504 0.664 1.00 88.25 173 SER A C 1
ATOM 1434 O O . SER A 1 173 ? 20.153 14.507 1.706 1.00 88.25 173 SER A O 1
ATOM 1436 N N . LYS A 1 174 ? 18.278 13.969 0.594 1.00 86.50 174 LYS A N 1
ATOM 1437 C CA . LYS A 1 174 ? 17.623 13.288 1.708 1.00 86.50 174 LYS A CA 1
ATOM 1438 C C . LYS A 1 174 ? 17.978 11.798 1.698 1.00 86.50 174 LYS A C 1
ATOM 1440 O O . LYS A 1 174 ? 17.622 11.083 0.761 1.00 86.50 174 LYS A O 1
ATOM 1445 N N . LYS A 1 175 ? 18.688 11.334 2.735 1.00 82.56 175 LYS A N 1
ATOM 1446 C CA . LYS A 1 175 ? 19.220 9.958 2.828 1.00 82.56 175 LYS A CA 1
ATOM 1447 C C . LYS A 1 175 ? 18.133 8.877 2.794 1.00 82.56 175 LYS A C 1
ATOM 1449 O O . LYS A 1 175 ? 18.343 7.843 2.173 1.00 82.56 175 LYS A O 1
ATOM 1454 N N . ASP A 1 176 ? 16.973 9.133 3.393 1.00 82.88 176 ASP A N 1
ATOM 1455 C CA . ASP A 1 176 ? 15.792 8.253 3.399 1.00 82.88 176 ASP A CA 1
ATOM 1456 C C . ASP A 1 176 ? 15.185 8.037 2.001 1.00 82.88 176 ASP A C 1
ATOM 1458 O O . ASP A 1 176 ? 14.433 7.091 1.780 1.00 82.88 176 ASP A O 1
ATOM 1462 N N . ARG A 1 177 ? 15.536 8.888 1.028 1.00 85.88 177 ARG A N 1
ATOM 1463 C CA . ARG A 1 177 ? 15.100 8.778 -0.372 1.00 85.88 177 ARG A CA 1
ATOM 1464 C C . ARG A 1 177 ? 16.098 8.057 -1.274 1.00 85.88 177 ARG A C 1
ATOM 1466 O O . ARG A 1 177 ? 15.907 8.057 -2.490 1.00 85.88 177 ARG A O 1
ATOM 1473 N N . ASN A 1 178 ? 17.146 7.469 -0.709 1.00 92.19 178 ASN A N 1
ATOM 1474 C CA . ASN A 1 178 ? 18.177 6.718 -1.420 1.00 92.19 178 ASN A CA 1
ATOM 1475 C C . ASN A 1 178 ? 18.153 5.237 -1.020 1.00 92.19 178 ASN A C 1
ATOM 1477 O O . ASN A 1 178 ? 17.582 4.868 0.005 1.00 92.19 178 ASN A O 1
ATOM 1481 N N . ALA A 1 179 ? 18.785 4.380 -1.822 1.00 94.25 179 ALA A N 1
ATOM 1482 C CA . ALA A 1 179 ? 19.036 2.999 -1.421 1.00 94.25 179 ALA A CA 1
ATOM 1483 C C . ALA A 1 179 ? 19.980 2.960 -0.209 1.00 94.25 179 ALA A C 1
ATOM 1485 O O . ALA A 1 179 ? 20.883 3.792 -0.095 1.00 94.25 179 ALA A O 1
ATOM 1486 N N . SER A 1 180 ? 19.821 1.978 0.680 1.00 94.88 180 SER A N 1
ATOM 1487 C CA . SER A 1 180 ? 20.815 1.735 1.731 1.00 94.88 180 SER A CA 1
ATOM 1488 C C . SER A 1 180 ? 22.102 1.175 1.118 1.00 94.88 180 SER A C 1
ATOM 1490 O O . SER A 1 180 ? 22.063 0.480 0.103 1.00 94.88 180 SER A O 1
ATOM 1492 N N . SER A 1 181 ? 23.256 1.413 1.748 1.00 94.56 181 SER A N 1
ATOM 1493 C CA . SER A 1 181 ? 24.534 0.882 1.246 1.00 94.56 181 SER A CA 1
ATOM 1494 C C . SER A 1 181 ? 24.545 -0.648 1.167 1.00 94.56 181 SER A C 1
ATOM 1496 O O . SER A 1 181 ? 25.239 -1.212 0.328 1.00 94.56 181 SER A O 1
ATOM 1498 N N . LYS A 1 182 ? 23.754 -1.325 2.013 1.00 95.44 182 LYS A N 1
ATOM 1499 C CA . LYS A 1 182 ? 23.532 -2.770 1.917 1.00 95.44 182 LYS A CA 1
ATOM 1500 C C . LYS A 1 182 ? 22.790 -3.137 0.628 1.00 95.44 182 LYS A C 1
ATOM 1502 O O . LYS A 1 182 ? 23.308 -3.946 -0.126 1.00 95.44 182 LYS A O 1
ATOM 1507 N N . LEU A 1 183 ? 21.654 -2.499 0.336 1.00 95.44 183 LEU A N 1
ATOM 1508 C CA . LEU A 1 183 ? 20.883 -2.776 -0.884 1.00 95.44 183 LEU A CA 1
ATOM 1509 C C . LEU A 1 183 ? 21.684 -2.505 -2.160 1.00 95.44 183 LEU A C 1
ATOM 1511 O O . LEU A 1 183 ? 21.558 -3.249 -3.125 1.00 95.44 183 LEU A O 1
ATOM 1515 N N . VAL A 1 184 ? 22.532 -1.471 -2.163 1.00 96.50 184 VAL A N 1
ATOM 1516 C CA . VAL A 1 184 ? 23.428 -1.188 -3.294 1.00 96.50 184 VAL A CA 1
ATOM 1517 C C . VAL A 1 184 ? 24.403 -2.346 -3.527 1.00 96.50 184 VAL A C 1
ATOM 1519 O O . VAL A 1 184 ? 24.559 -2.782 -4.664 1.00 96.50 184 VAL A O 1
ATOM 1522 N N . ARG A 1 185 ? 25.036 -2.872 -2.467 1.00 96.38 185 ARG A N 1
ATOM 1523 C CA . ARG A 1 185 ? 25.924 -4.041 -2.582 1.00 96.38 185 ARG A CA 1
ATOM 1524 C C . ARG A 1 185 ? 25.169 -5.277 -3.055 1.00 96.38 185 ARG A C 1
ATOM 1526 O O . ARG A 1 185 ? 25.621 -5.919 -3.995 1.00 96.38 185 ARG A O 1
ATOM 1533 N N . ASP A 1 186 ? 24.025 -5.561 -2.438 1.00 95.62 186 ASP A N 1
ATOM 1534 C CA . ASP A 1 186 ? 23.217 -6.735 -2.763 1.00 95.62 186 ASP A CA 1
ATOM 1535 C C . ASP A 1 186 ? 22.740 -6.682 -4.237 1.00 95.62 186 ASP A C 1
ATOM 1537 O O . ASP A 1 186 ? 22.761 -7.695 -4.928 1.00 95.62 186 ASP A O 1
ATOM 1541 N N . TYR A 1 187 ? 22.397 -5.495 -4.761 1.00 96.50 187 TYR A N 1
ATOM 1542 C CA . TYR A 1 187 ? 22.073 -5.290 -6.182 1.00 96.50 187 TYR A CA 1
ATOM 1543 C C . TYR A 1 187 ? 23.239 -5.660 -7.111 1.00 96.50 187 TYR A C 1
ATOM 1545 O O . TYR A 1 187 ? 23.047 -6.413 -8.063 1.00 96.50 187 TYR A O 1
ATOM 1553 N N . TYR A 1 188 ? 24.449 -5.151 -6.846 1.00 95.88 188 TYR A N 1
ATOM 1554 C CA . TYR A 1 188 ? 25.606 -5.440 -7.701 1.00 95.88 188 TYR A CA 1
ATOM 1555 C C . TYR A 1 188 ? 26.042 -6.906 -7.616 1.00 95.88 188 TYR A C 1
ATOM 1557 O O . TYR A 1 188 ? 26.468 -7.464 -8.622 1.00 95.88 188 TYR A O 1
ATOM 1565 N N . GLN A 1 189 ? 25.903 -7.540 -6.448 1.00 95.88 189 GLN A N 1
ATOM 1566 C CA . GLN A 1 189 ? 26.165 -8.972 -6.275 1.00 95.88 189 GLN A CA 1
ATOM 1567 C C . GLN A 1 189 ? 25.171 -9.849 -7.041 1.00 95.88 189 GLN A C 1
ATOM 1569 O O . GLN A 1 189 ? 25.560 -10.897 -7.546 1.00 95.88 189 GLN A O 1
ATOM 1574 N N . ALA A 1 190 ? 23.912 -9.417 -7.160 1.00 95.94 190 ALA A N 1
ATOM 1575 C CA . ALA A 1 190 ? 22.903 -10.140 -7.927 1.00 95.94 190 ALA A CA 1
ATOM 1576 C C . ALA A 1 190 ? 23.210 -10.170 -9.438 1.00 95.94 190 ALA A C 1
ATOM 1578 O O . ALA A 1 190 ? 22.720 -11.051 -10.137 1.00 95.94 190 ALA A O 1
ATOM 1579 N N . GLY A 1 191 ? 24.014 -9.226 -9.947 1.00 95.69 191 GLY A N 1
ATOM 1580 C CA . GLY A 1 191 ? 24.539 -9.252 -11.317 1.00 95.69 191 GLY A CA 1
ATOM 1581 C C . GLY A 1 191 ? 23.536 -8.905 -12.424 1.00 95.69 191 GLY A C 1
ATOM 1582 O O . GLY A 1 191 ? 23.879 -9.027 -13.595 1.00 95.69 191 GLY A O 1
ATOM 1583 N N . TYR A 1 192 ? 22.327 -8.451 -12.083 1.00 97.06 192 TYR A N 1
ATOM 1584 C CA . TYR A 1 192 ? 21.302 -8.077 -13.063 1.00 97.06 192 TYR A CA 1
ATOM 1585 C C . TYR A 1 192 ? 21.420 -6.621 -13.521 1.00 97.06 192 TYR A C 1
ATOM 1587 O O . TYR A 1 192 ? 21.707 -5.710 -12.740 1.00 97.06 192 TYR A O 1
ATOM 1595 N N . SER A 1 193 ? 21.086 -6.379 -14.784 1.00 97.31 193 SER A N 1
ATOM 1596 C CA . SER A 1 193 ? 20.779 -5.049 -15.301 1.00 97.31 193 SER A CA 1
ATOM 1597 C C . SER A 1 193 ? 19.348 -4.621 -14.950 1.00 97.31 193 SER A C 1
ATOM 1599 O O . SER A 1 193 ? 18.445 -5.438 -14.764 1.00 97.31 193 SER A O 1
ATOM 1601 N N . ASN A 1 194 ? 19.089 -3.309 -14.949 1.00 98.06 194 ASN A N 1
ATOM 1602 C CA . ASN A 1 194 ? 17.734 -2.779 -14.746 1.00 98.06 194 ASN A CA 1
ATOM 1603 C C . ASN A 1 194 ? 16.718 -3.322 -15.766 1.00 98.06 194 ASN A C 1
ATOM 1605 O O . ASN A 1 194 ? 15.543 -3.454 -15.434 1.00 98.06 194 ASN A O 1
ATOM 1609 N N . ILE A 1 195 ? 17.154 -3.585 -17.005 1.00 98.00 195 ILE A N 1
ATOM 1610 C CA . ILE A 1 195 ? 16.298 -4.116 -18.074 1.00 98.00 195 ILE A CA 1
ATOM 1611 C C . ILE A 1 195 ? 15.871 -5.543 -17.739 1.00 98.00 195 ILE A C 1
ATOM 1613 O O . ILE A 1 195 ? 14.676 -5.819 -17.751 1.00 98.00 195 ILE A O 1
ATOM 1617 N N . GLU A 1 196 ? 16.814 -6.398 -17.342 1.00 98.44 196 GLU A N 1
ATOM 1618 C CA . GLU A 1 196 ? 16.517 -7.781 -16.955 1.00 98.44 196 GLU A CA 1
ATOM 1619 C C . GLU A 1 196 ? 15.591 -7.842 -15.738 1.00 98.44 196 GLU A C 1
ATOM 1621 O O . GLU A 1 196 ? 14.651 -8.630 -15.726 1.00 98.44 196 GLU A O 1
ATOM 1626 N N . ILE A 1 197 ? 15.786 -6.970 -14.741 1.00 98.56 197 ILE A N 1
ATOM 1627 C CA . ILE A 1 197 ? 14.878 -6.891 -13.584 1.00 98.56 197 ILE A CA 1
ATOM 1628 C C . ILE A 1 197 ? 13.460 -6.519 -14.032 1.00 98.56 197 ILE A C 1
ATOM 1630 O O . ILE A 1 197 ? 12.494 -7.138 -13.590 1.00 98.56 197 ILE A O 1
ATOM 1634 N N . MET A 1 198 ? 13.322 -5.518 -14.906 1.00 98.69 198 MET A N 1
ATOM 1635 C CA . MET A 1 198 ? 12.017 -5.134 -15.450 1.00 98.69 198 MET A CA 1
ATOM 1636 C C . MET A 1 198 ? 11.373 -6.277 -16.243 1.00 98.69 198 MET A C 1
ATOM 1638 O O . MET A 1 198 ? 10.177 -6.501 -16.093 1.00 98.69 198 MET A O 1
ATOM 1642 N N . ASP A 1 199 ? 12.144 -7.036 -17.022 1.00 98.62 199 ASP A N 1
ATOM 1643 C CA . ASP A 1 199 ? 11.632 -8.179 -17.789 1.00 98.62 199 ASP A CA 1
ATOM 1644 C C . ASP A 1 199 ? 11.188 -9.334 -16.886 1.00 98.62 199 ASP A C 1
ATOM 1646 O O . ASP A 1 199 ? 10.155 -9.953 -17.137 1.00 98.62 199 ASP A O 1
ATOM 1650 N N . LEU A 1 200 ? 11.920 -9.599 -15.801 1.00 98.56 200 LEU A N 1
ATOM 1651 C CA . LEU A 1 200 ? 11.529 -10.581 -14.788 1.00 98.56 200 LEU A CA 1
ATOM 1652 C C . LEU A 1 200 ? 10.218 -10.184 -14.092 1.00 98.56 200 LEU A C 1
ATOM 1654 O O . LEU A 1 200 ? 9.340 -11.027 -13.907 1.00 98.56 200 LEU A O 1
ATOM 1658 N N . ILE A 1 201 ? 10.062 -8.901 -13.747 1.00 98.69 201 ILE A N 1
ATOM 1659 C CA . ILE A 1 201 ? 8.826 -8.362 -13.161 1.00 98.69 201 ILE A CA 1
ATOM 1660 C C . ILE A 1 201 ? 7.666 -8.478 -14.150 1.00 98.69 201 ILE A C 1
ATOM 1662 O O . ILE A 1 201 ? 6.607 -8.982 -13.789 1.00 98.69 201 ILE A O 1
ATOM 1666 N N . GLU A 1 202 ? 7.854 -8.031 -15.393 1.00 98.56 202 GLU A N 1
ATOM 1667 C CA . GLU A 1 202 ? 6.832 -8.118 -16.439 1.00 98.56 202 GLU A CA 1
ATOM 1668 C C . GLU A 1 202 ? 6.418 -9.562 -16.720 1.00 98.56 202 GLU A C 1
ATOM 1670 O O . GLU A 1 202 ? 5.238 -9.809 -16.936 1.00 98.56 202 GLU A O 1
ATOM 1675 N N . ARG A 1 203 ? 7.359 -10.513 -16.693 1.00 98.50 203 ARG A N 1
ATOM 1676 C CA . ARG A 1 203 ? 7.065 -11.938 -16.878 1.00 98.50 203 ARG A CA 1
ATOM 1677 C C . ARG A 1 203 ? 6.259 -12.508 -15.715 1.00 98.50 203 ARG A C 1
ATOM 1679 O O . ARG A 1 203 ? 5.294 -13.224 -15.947 1.00 98.50 203 ARG A O 1
ATOM 1686 N N . LYS A 1 204 ? 6.626 -12.190 -14.467 1.00 98.19 204 LYS A N 1
ATOM 1687 C CA . LYS A 1 204 ? 5.863 -12.633 -13.284 1.00 98.19 204 LYS A CA 1
ATOM 1688 C C . LYS A 1 204 ? 4.456 -12.023 -13.259 1.00 98.19 204 LYS A C 1
ATOM 1690 O O . LYS A 1 204 ? 3.510 -12.669 -12.822 1.00 98.19 204 LYS A O 1
ATOM 1695 N N . HIS A 1 205 ? 4.325 -10.789 -13.740 1.00 98.12 205 HIS A N 1
ATOM 1696 C CA . HIS A 1 205 ? 3.096 -9.999 -13.700 1.00 98.12 205 HIS A CA 1
ATOM 1697 C C . HIS A 1 205 ? 2.529 -9.703 -15.090 1.00 98.12 205 HIS A C 1
ATOM 1699 O O . HIS A 1 205 ? 2.055 -8.595 -15.354 1.00 98.12 205 HIS A O 1
ATOM 1705 N N . GLU A 1 206 ? 2.566 -10.695 -15.978 1.00 97.81 206 GLU A N 1
ATOM 1706 C CA . GLU A 1 206 ? 2.184 -10.539 -17.385 1.00 97.81 206 GLU A CA 1
ATOM 1707 C C . GLU A 1 206 ? 0.755 -10.005 -17.539 1.00 97.81 206 GLU A C 1
ATOM 1709 O O . GLU A 1 206 ? 0.513 -9.065 -18.299 1.00 97.81 206 GLU A O 1
ATOM 1714 N N . SER A 1 207 ? -0.172 -10.530 -16.737 1.00 97.19 207 SER A N 1
ATOM 1715 C CA . SER A 1 207 ? -1.589 -10.160 -16.753 1.00 97.19 207 SER A CA 1
ATOM 1716 C C . SER A 1 207 ? -1.853 -8.691 -16.434 1.00 97.19 207 SER A C 1
ATOM 1718 O O . SER A 1 207 ? -2.811 -8.122 -16.942 1.00 97.19 207 SER A O 1
ATOM 1720 N N . ILE A 1 208 ? -0.998 -8.055 -15.631 1.00 97.62 208 ILE A N 1
ATOM 1721 C CA . ILE A 1 208 ? -1.139 -6.644 -15.251 1.00 97.62 208 ILE A CA 1
ATOM 1722 C C . ILE A 1 208 ? -0.097 -5.746 -15.924 1.00 97.62 208 ILE A C 1
ATOM 1724 O O . ILE A 1 208 ? 0.024 -4.568 -15.580 1.00 97.62 208 ILE A O 1
ATOM 1728 N N . LYS A 1 209 ? 0.647 -6.255 -16.914 1.00 96.56 209 LYS A N 1
ATOM 1729 C CA . LYS A 1 209 ? 1.712 -5.505 -17.595 1.00 96.56 209 LYS A CA 1
ATOM 1730 C C . LYS A 1 209 ? 1.224 -4.177 -18.186 1.00 96.56 209 LYS A C 1
ATOM 1732 O O . LYS A 1 209 ? 1.975 -3.204 -18.202 1.00 96.56 209 LYS A O 1
ATOM 1737 N N . SER A 1 210 ? -0.043 -4.093 -18.603 1.00 96.56 210 SER A N 1
ATOM 1738 C CA . SER A 1 210 ? -0.655 -2.866 -19.138 1.00 96.56 210 SER A CA 1
ATOM 1739 C C . SER A 1 210 ? -0.746 -1.703 -18.139 1.00 96.56 210 SER A C 1
ATOM 1741 O O . SER A 1 210 ? -0.993 -0.571 -18.556 1.00 96.56 210 SER A O 1
ATOM 1743 N N . TYR A 1 211 ? -0.563 -1.961 -16.841 1.00 97.75 211 TYR A N 1
ATOM 1744 C CA . TYR A 1 211 ? -0.546 -0.939 -15.788 1.00 97.75 211 TYR A CA 1
ATOM 1745 C C . TYR A 1 211 ? 0.835 -0.314 -15.582 1.00 97.75 211 TYR A C 1
ATOM 1747 O O . TYR A 1 211 ? 0.945 0.774 -15.012 1.00 97.75 211 TYR A O 1
ATOM 1755 N N . PHE A 1 212 ? 1.898 -0.971 -16.047 1.00 98.25 212 PHE A N 1
ATOM 1756 C CA . PHE A 1 212 ? 3.248 -0.446 -15.923 1.00 98.25 212 PHE A CA 1
ATOM 1757 C C . PHE A 1 212 ? 3.526 0.654 -16.949 1.00 98.25 212 PHE A C 1
ATOM 1759 O O . PHE A 1 212 ? 2.967 0.715 -18.043 1.00 98.25 212 PHE A O 1
ATOM 1766 N N . TYR A 1 213 ? 4.454 1.532 -16.588 1.00 97.94 213 TYR A N 1
ATOM 1767 C CA . TYR A 1 213 ? 5.014 2.594 -17.414 1.00 97.94 213 TYR A CA 1
ATOM 1768 C C . TYR A 1 213 ? 4.024 3.678 -17.840 1.00 97.94 213 TYR A C 1
ATOM 1770 O O . TYR A 1 213 ? 4.279 4.404 -18.802 1.00 97.94 213 TYR A O 1
ATOM 1778 N N . LYS A 1 214 ? 2.921 3.831 -17.102 1.00 95.00 214 LYS A N 1
ATOM 1779 C CA . LYS A 1 214 ? 1.853 4.804 -17.375 1.00 95.00 214 LYS A CA 1
ATOM 1780 C C . LYS A 1 214 ? 2.081 6.179 -16.745 1.00 95.00 214 LYS A C 1
ATOM 1782 O O . LYS A 1 214 ? 1.353 7.135 -17.004 1.00 95.00 214 LYS A O 1
ATOM 1787 N N . GLY A 1 215 ? 3.164 6.322 -15.984 1.00 91.56 215 GLY A N 1
ATOM 1788 C CA . GLY A 1 215 ? 3.571 7.596 -15.412 1.00 91.56 215 GLY A CA 1
ATOM 1789 C C . GLY A 1 215 ? 2.789 7.999 -14.175 1.00 91.56 215 GLY A C 1
ATOM 1790 O O . GLY A 1 215 ? 2.047 7.225 -13.579 1.00 91.56 215 GLY A O 1
ATOM 1791 N N . LYS A 1 216 ? 3.006 9.250 -13.768 1.00 88.12 216 LYS A N 1
ATOM 1792 C CA . LYS A 1 216 ? 2.604 9.734 -12.447 1.00 88.12 216 LYS A CA 1
ATOM 1793 C C . LYS A 1 216 ? 1.097 9.645 -12.210 1.00 88.12 216 LYS A C 1
ATOM 1795 O O . LYS A 1 216 ? 0.687 9.332 -11.100 1.00 88.12 216 LYS A O 1
ATOM 1800 N N . LEU A 1 217 ? 0.292 9.916 -13.238 1.00 83.50 217 LEU A N 1
ATOM 1801 C CA . LEU A 1 217 ? -1.164 9.894 -13.119 1.00 83.50 217 LEU A CA 1
ATOM 1802 C C . LEU A 1 217 ? -1.690 8.486 -12.804 1.00 83.50 217 LEU A C 1
ATOM 1804 O O . LEU A 1 217 ? -2.569 8.350 -11.964 1.00 83.50 217 LEU A O 1
ATOM 1808 N N . ALA A 1 218 ? -1.109 7.441 -13.399 1.00 89.88 218 ALA A N 1
ATOM 1809 C CA . ALA A 1 218 ? -1.482 6.063 -13.086 1.00 89.88 218 ALA A CA 1
ATOM 1810 C C . ALA A 1 218 ? -1.175 5.695 -11.632 1.00 89.88 218 ALA A C 1
ATOM 1812 O O . ALA A 1 218 ? -2.029 5.165 -10.928 1.00 89.88 218 ALA A O 1
ATOM 1813 N N . GLY A 1 219 ? 0.018 6.055 -11.156 1.00 90.25 219 GLY A N 1
ATOM 1814 C CA . GLY A 1 219 ? 0.384 5.874 -9.755 1.00 90.25 219 GLY A CA 1
ATOM 1815 C C . GLY A 1 219 ? -0.540 6.612 -8.781 1.00 90.25 219 GLY A C 1
ATOM 1816 O O . GLY A 1 219 ? -0.832 6.106 -7.703 1.00 90.25 219 GLY A O 1
ATOM 1817 N N . GLN A 1 220 ? -1.044 7.785 -9.170 1.00 84.56 220 GLN A N 1
ATOM 1818 C CA . GLN A 1 220 ? -2.026 8.542 -8.389 1.00 84.56 220 GLN A CA 1
ATOM 1819 C C . GLN A 1 220 ? -3.404 7.876 -8.366 1.00 84.56 220 GLN A C 1
ATOM 1821 O O . GLN A 1 220 ? -4.023 7.818 -7.307 1.00 84.56 220 GLN A O 1
ATOM 1826 N N . ILE A 1 221 ? -3.860 7.332 -9.499 1.00 86.44 221 ILE A N 1
ATOM 1827 C CA . ILE A 1 221 ? -5.085 6.526 -9.541 1.00 86.44 221 ILE A CA 1
ATOM 1828 C C . ILE A 1 221 ? -4.955 5.342 -8.574 1.00 86.44 221 ILE A C 1
ATOM 1830 O O . ILE A 1 221 ? -5.803 5.186 -7.706 1.00 86.44 221 ILE A O 1
ATOM 1834 N N . LEU A 1 222 ? -3.856 4.581 -8.632 1.00 91.62 222 LEU A N 1
ATOM 1835 C CA . LEU A 1 222 ? -3.628 3.439 -7.732 1.00 91.62 222 LEU A CA 1
ATOM 1836 C C . LEU A 1 222 ? -3.650 3.829 -6.247 1.00 91.62 222 LEU A C 1
ATOM 1838 O O . LEU A 1 222 ? -4.246 3.126 -5.438 1.00 91.62 222 LEU A O 1
ATOM 1842 N N . GLN A 1 223 ? -3.047 4.964 -5.885 1.00 87.62 223 GLN A N 1
ATOM 1843 C CA . GLN A 1 223 ? -3.073 5.468 -4.505 1.00 87.62 223 GLN A CA 1
ATOM 1844 C C . GLN A 1 223 ? -4.475 5.890 -4.055 1.00 87.62 223 GLN A C 1
ATOM 1846 O O . GLN A 1 223 ? -4.817 5.754 -2.881 1.00 87.62 223 GLN A O 1
ATOM 1851 N N . TRP A 1 224 ? -5.277 6.438 -4.968 1.00 84.00 224 TRP A N 1
ATOM 1852 C CA . TRP A 1 224 ? -6.660 6.808 -4.688 1.00 84.00 224 TRP A CA 1
ATOM 1853 C C . TRP A 1 224 ? -7.543 5.572 -4.494 1.00 84.00 224 TRP A C 1
ATOM 1855 O O . TRP A 1 224 ? -8.314 5.526 -3.535 1.00 84.00 224 TRP A O 1
ATOM 1865 N N . GLU A 1 225 ? -7.371 4.558 -5.340 1.00 87.62 225 GLU A N 1
ATOM 1866 C CA . GLU A 1 225 ? -8.049 3.263 -5.225 1.00 87.62 225 GLU A CA 1
ATOM 1867 C C . GLU A 1 225 ? -7.697 2.562 -3.911 1.00 87.62 225 GLU A C 1
ATOM 1869 O O . GLU A 1 225 ? -8.588 2.166 -3.162 1.00 87.62 225 GLU A O 1
ATOM 1874 N N . GLU A 1 226 ? -6.405 2.499 -3.571 1.00 91.06 226 GLU A N 1
ATOM 1875 C CA . GLU A 1 226 ? -5.917 1.975 -2.291 1.00 91.06 226 GLU A CA 1
ATOM 1876 C C . GLU A 1 226 ? -6.571 2.703 -1.113 1.00 91.06 226 GLU A C 1
ATOM 1878 O O . GLU A 1 226 ? -7.120 2.072 -0.211 1.00 91.06 226 GLU A O 1
ATOM 1883 N N . ALA A 1 227 ? -6.571 4.039 -1.130 1.00 85.00 227 ALA A N 1
ATOM 1884 C CA . ALA A 1 227 ? -7.174 4.813 -0.057 1.00 85.00 227 ALA A CA 1
ATOM 1885 C C . ALA A 1 227 ? -8.679 4.529 0.073 1.00 85.00 227 ALA A C 1
ATOM 1887 O O . ALA A 1 227 ? -9.174 4.395 1.191 1.00 85.00 227 ALA A O 1
ATOM 1888 N N . ASN A 1 228 ? -9.421 4.426 -1.031 1.00 83.19 228 ASN A N 1
ATOM 1889 C CA . ASN A 1 228 ? -10.849 4.107 -0.991 1.00 83.19 228 ASN A CA 1
ATOM 1890 C C . ASN A 1 228 ? -11.119 2.710 -0.448 1.00 83.19 228 ASN A C 1
ATOM 1892 O O . ASN A 1 228 ? -11.960 2.577 0.439 1.00 83.19 228 ASN A O 1
ATOM 1896 N N . LEU A 1 229 ? -10.376 1.713 -0.926 1.00 88.81 229 LEU A N 1
ATOM 1897 C CA . LEU A 1 229 ? -10.468 0.331 -0.473 1.00 88.81 229 LEU A CA 1
ATOM 1898 C C . LEU A 1 229 ? -10.259 0.233 1.044 1.00 88.81 229 LEU A C 1
ATOM 1900 O O . LEU A 1 229 ? -11.105 -0.293 1.763 1.00 88.81 229 LEU A O 1
ATOM 1904 N N . ILE A 1 230 ? -9.164 0.803 1.547 1.00 90.06 230 ILE A N 1
ATOM 1905 C CA . ILE A 1 230 ? -8.799 0.717 2.965 1.00 90.06 230 ILE A CA 1
ATOM 1906 C C . ILE A 1 230 ? -9.819 1.438 3.852 1.00 90.06 230 ILE A C 1
ATOM 1908 O O . ILE A 1 230 ? -10.221 0.909 4.888 1.00 90.06 230 ILE A O 1
ATOM 1912 N N . HIS A 1 231 ? -10.299 2.614 3.433 1.00 86.00 231 HIS A N 1
ATOM 1913 C CA . HIS A 1 231 ? -11.352 3.320 4.168 1.00 86.00 231 HIS A CA 1
ATOM 1914 C C . HIS A 1 231 ? -12.678 2.565 4.149 1.00 86.00 231 HIS A C 1
ATOM 1916 O O . HIS A 1 231 ? -13.378 2.563 5.158 1.00 86.00 231 HIS A O 1
ATOM 1922 N N . HIS A 1 232 ? -13.035 1.941 3.025 1.00 87.25 232 HIS A N 1
ATOM 1923 C CA . HIS A 1 232 ? -14.250 1.144 2.933 1.00 87.25 232 HIS A CA 1
ATOM 1924 C C . HIS A 1 232 ? -14.195 -0.054 3.886 1.00 87.25 232 HIS A C 1
ATOM 1926 O O . HIS A 1 232 ? -15.145 -0.274 4.637 1.00 87.25 232 HIS A O 1
ATOM 1932 N N . ILE A 1 233 ? -13.070 -0.775 3.915 1.00 91.56 233 ILE A N 1
ATOM 1933 C CA . ILE A 1 233 ? -12.862 -1.890 4.845 1.00 91.56 233 ILE A CA 1
ATOM 1934 C C . ILE A 1 233 ? -12.977 -1.392 6.291 1.00 91.56 233 ILE A C 1
ATOM 1936 O O . ILE A 1 233 ? -13.748 -1.951 7.068 1.00 91.56 233 ILE A O 1
ATOM 1940 N N . ALA A 1 234 ? -12.267 -0.318 6.649 1.00 91.75 234 ALA A N 1
ATOM 1941 C CA . ALA A 1 234 ? -12.279 0.221 8.007 1.00 91.75 234 ALA A CA 1
ATOM 1942 C C . ALA A 1 234 ? -13.676 0.695 8.442 1.00 91.75 234 ALA A C 1
ATOM 1944 O O . ALA A 1 234 ? -14.121 0.380 9.543 1.00 91.75 234 ALA A O 1
ATOM 1945 N N . HIS A 1 235 ? -14.391 1.409 7.571 1.00 87.75 235 HIS A N 1
ATOM 1946 C CA . HIS A 1 235 ? -15.752 1.866 7.839 1.00 87.75 235 HIS A CA 1
ATOM 1947 C C . HIS A 1 235 ? -16.729 0.700 7.986 1.00 87.75 235 HIS A C 1
ATOM 1949 O O . HIS A 1 235 ? -17.491 0.670 8.945 1.00 87.75 235 HIS A O 1
ATOM 1955 N N . THR A 1 236 ? -16.647 -0.300 7.109 1.00 89.88 236 THR A N 1
ATOM 1956 C CA . THR A 1 236 ? -17.512 -1.482 7.182 1.00 89.88 236 THR A CA 1
ATOM 1957 C C . THR A 1 236 ? -17.255 -2.293 8.450 1.00 89.88 236 THR A C 1
ATOM 1959 O O . THR A 1 236 ? -18.197 -2.810 9.048 1.00 89.88 236 THR A O 1
ATOM 1962 N N . LEU A 1 237 ? -15.995 -2.392 8.888 1.00 93.50 237 LEU A N 1
ATOM 1963 C CA . LEU A 1 237 ? -15.651 -3.028 10.159 1.00 93.50 237 LEU A CA 1
ATOM 1964 C C . LEU A 1 237 ? -16.284 -2.288 11.348 1.00 93.50 237 LEU A C 1
ATOM 1966 O O . LEU A 1 237 ? -16.914 -2.926 12.189 1.00 93.50 237 LEU A O 1
ATOM 1970 N N . GLN A 1 238 ? -16.197 -0.955 11.373 1.00 92.31 238 GLN A N 1
ATOM 1971 C CA . GLN A 1 238 ? -16.838 -0.136 12.407 1.00 92.31 238 GLN A CA 1
ATOM 1972 C C . GLN A 1 238 ? -18.363 -0.292 12.403 1.00 92.31 238 GLN A C 1
ATOM 1974 O O . GLN A 1 238 ? -18.955 -0.548 13.446 1.00 92.31 238 GLN A O 1
ATOM 1979 N N . GLU A 1 239 ? -19.005 -0.172 11.240 1.00 89.12 239 GLU A N 1
ATOM 1980 C CA . GLU A 1 239 ? -20.468 -0.203 11.140 1.00 89.12 239 GLU A CA 1
ATOM 1981 C C . GLU A 1 239 ? -21.060 -1.579 11.444 1.00 89.12 239 GLU A C 1
ATOM 1983 O O . GLU A 1 239 ? -22.074 -1.670 12.131 1.00 89.12 239 GLU A O 1
ATOM 1988 N N . LYS A 1 240 ? -20.445 -2.657 10.940 1.00 91.81 240 LYS A N 1
ATOM 1989 C CA . LYS A 1 240 ? -21.007 -4.012 11.067 1.00 91.81 240 LYS A CA 1
ATOM 1990 C C . LYS A 1 240 ? -20.585 -4.736 12.338 1.00 91.81 240 LYS A C 1
ATOM 1992 O O . LYS A 1 240 ? -21.316 -5.613 12.789 1.00 91.81 240 LYS A O 1
ATOM 1997 N N . PHE A 1 241 ? -19.414 -4.418 12.888 1.00 94.75 241 PHE A N 1
ATOM 1998 C CA . PHE A 1 241 ? -18.843 -5.150 14.023 1.00 94.75 241 PHE A CA 1
ATOM 1999 C C . PHE A 1 241 ? -18.598 -4.276 15.255 1.00 94.75 241 PHE A C 1
ATOM 2001 O O . PHE A 1 241 ? -18.286 -4.816 16.312 1.00 94.75 241 PHE A O 1
ATOM 2008 N N . GLY A 1 242 ? -18.776 -2.956 15.155 1.00 94.12 242 GLY A N 1
ATOM 2009 C CA . GLY A 1 242 ? -18.876 -2.079 16.320 1.00 94.12 242 GLY A CA 1
ATOM 2010 C C . GLY A 1 242 ? -17.564 -1.797 17.049 1.00 94.12 242 GLY A C 1
ATOM 2011 O O . GLY A 1 242 ? -17.616 -1.433 18.219 1.00 94.12 242 GLY A O 1
ATOM 2012 N N . PHE A 1 243 ? -16.407 -1.926 16.390 1.00 94.94 243 PHE A N 1
ATOM 2013 C CA . PHE A 1 243 ? -15.110 -1.599 16.991 1.00 94.94 243 PHE A CA 1
ATOM 2014 C C . PHE A 1 243 ? -14.321 -0.567 16.173 1.00 94.94 243 PHE A C 1
ATOM 2016 O O . PHE A 1 243 ? -14.426 -0.534 14.942 1.00 94.94 243 PHE A O 1
ATOM 2023 N N . PRO A 1 244 ? -13.523 0.291 16.832 1.00 93.69 244 PRO A N 1
ATOM 2024 C CA . PRO A 1 244 ? -12.688 1.277 16.159 1.00 93.69 244 PRO A CA 1
ATOM 2025 C C . PRO A 1 244 ? -11.612 0.638 15.288 1.00 93.69 244 PRO A C 1
ATOM 2027 O O . PRO A 1 244 ? -10.851 -0.229 15.714 1.00 93.69 244 PRO A O 1
ATOM 2030 N N . VAL A 1 245 ? -11.497 1.169 14.076 1.00 93.62 245 VAL A N 1
ATOM 2031 C CA . VAL A 1 245 ? -10.420 0.852 13.138 1.00 93.62 245 VAL A CA 1
ATOM 2032 C C . VAL A 1 245 ? -9.830 2.158 12.647 1.00 93.62 245 VAL A C 1
ATOM 2034 O O . VAL A 1 245 ? -10.576 3.002 12.160 1.00 93.62 245 VAL A O 1
ATOM 2037 N N . LEU A 1 246 ? -8.518 2.324 12.774 1.00 91.56 246 LEU A N 1
ATOM 2038 C CA . LEU A 1 246 ? -7.752 3.434 12.222 1.00 91.56 246 LEU A CA 1
ATOM 2039 C C . LEU A 1 246 ? -7.064 2.990 10.941 1.00 91.56 246 LEU A C 1
ATOM 2041 O O . LEU A 1 246 ? -6.625 1.850 10.816 1.00 91.56 246 LEU A O 1
ATOM 2045 N N . THR A 1 247 ? -6.927 3.915 10.002 1.00 88.44 247 THR A N 1
ATOM 2046 C CA . THR A 1 247 ? -6.243 3.683 8.731 1.00 88.44 247 THR A CA 1
ATOM 2047 C C . THR A 1 247 ? -4.945 4.478 8.693 1.00 88.44 247 THR A C 1
ATOM 2049 O O . THR A 1 247 ? -4.937 5.652 9.079 1.00 88.44 247 THR A O 1
ATOM 2052 N N . VAL A 1 248 ? -3.866 3.866 8.197 1.00 85.56 248 VAL A N 1
ATOM 2053 C CA . VAL A 1 248 ? -2.606 4.536 7.846 1.00 85.56 248 VAL A CA 1
ATOM 2054 C C . VAL A 1 248 ? -2.070 3.959 6.542 1.00 85.56 248 VAL A C 1
ATOM 2056 O O . VAL A 1 248 ? -1.466 2.895 6.536 1.00 85.56 248 VAL A O 1
ATOM 2059 N N . TYR A 1 249 ? -2.235 4.681 5.433 1.00 83.88 249 TYR A N 1
ATOM 2060 C CA . TYR A 1 249 ? -1.932 4.149 4.094 1.00 83.88 249 TYR A CA 1
ATOM 2061 C C . TYR A 1 249 ? -2.715 2.849 3.817 1.00 83.88 249 TYR A C 1
ATOM 2063 O O . TYR A 1 249 ? -3.942 2.894 3.803 1.00 83.88 249 TYR A O 1
ATOM 2071 N N . ASP A 1 250 ? -2.016 1.735 3.606 1.00 85.25 250 ASP A N 1
ATOM 2072 C CA . ASP A 1 250 ? -2.503 0.366 3.423 1.00 85.25 250 ASP A CA 1
ATOM 2073 C C . ASP A 1 250 ? -2.636 -0.432 4.736 1.00 85.25 250 ASP A C 1
ATOM 2075 O O . ASP A 1 250 ? -2.976 -1.614 4.710 1.00 85.25 250 ASP A O 1
ATOM 2079 N N . GLU A 1 251 ? -2.380 0.197 5.886 1.00 90.38 251 GLU A N 1
ATOM 2080 C CA . GLU A 1 251 ? -2.392 -0.421 7.216 1.00 90.38 251 GLU A CA 1
ATOM 2081 C C . GLU A 1 251 ? -3.706 -0.114 7.959 1.00 90.38 251 GLU A C 1
ATOM 2083 O O . GLU A 1 251 ? -4.164 1.033 8.009 1.00 90.38 251 GLU A O 1
ATOM 2088 N N . LEU A 1 252 ? -4.293 -1.143 8.573 1.00 93.12 252 LEU A N 1
ATOM 2089 C CA . LEU A 1 252 ? -5.410 -1.052 9.517 1.00 93.12 252 LEU A CA 1
ATOM 2090 C C . LEU A 1 252 ? -4.887 -1.246 10.941 1.00 93.12 252 LEU A C 1
ATOM 2092 O O . LEU A 1 252 ? -4.136 -2.189 11.180 1.00 93.12 252 LEU A O 1
ATOM 2096 N N . ILE A 1 253 ? -5.308 -0.400 11.882 1.00 94.06 253 ILE A N 1
ATOM 2097 C CA . ILE A 1 253 ? -4.938 -0.460 13.304 1.00 94.06 253 ILE A CA 1
ATOM 2098 C C . ILE A 1 253 ? -6.214 -0.548 14.143 1.00 94.06 253 ILE A C 1
ATOM 2100 O O . ILE A 1 253 ? -7.127 0.251 13.962 1.00 94.06 253 ILE A O 1
ATOM 2104 N N . PHE A 1 254 ? -6.293 -1.523 15.039 1.00 95.12 254 PHE A N 1
ATOM 2105 C CA . PHE A 1 254 ? -7.493 -1.840 15.823 1.00 95.12 254 PHE A CA 1
ATOM 2106 C C . PHE A 1 254 ? -7.094 -2.624 17.085 1.00 95.12 254 PHE A C 1
ATOM 2108 O O . PHE A 1 254 ? -5.944 -3.046 17.204 1.00 95.12 254 PHE A O 1
ATOM 2115 N N . GLU A 1 255 ? -8.015 -2.828 18.027 1.00 95.81 255 GLU A N 1
ATOM 2116 C CA . GLU A 1 255 ? -7.750 -3.582 19.267 1.00 95.81 255 GLU A CA 1
ATOM 2117 C C . GLU A 1 255 ? -7.346 -5.043 18.980 1.00 95.81 255 GLU A C 1
ATOM 2119 O O . GLU A 1 255 ? -7.967 -5.719 18.156 1.00 95.81 255 GLU A O 1
ATOM 2124 N N . GLU A 1 256 ? -6.323 -5.559 19.671 1.00 95.50 256 GLU A N 1
ATOM 2125 C CA . GLU A 1 256 ? -5.706 -6.867 19.382 1.00 95.50 256 GLU A CA 1
ATOM 2126 C C . GLU A 1 256 ? -6.705 -8.025 19.264 1.00 95.50 256 GLU A C 1
ATOM 2128 O O . GLU A 1 256 ? -6.588 -8.863 18.363 1.00 95.50 256 GLU A O 1
ATOM 2133 N N . GLN A 1 257 ? -7.710 -8.050 20.137 1.00 95.69 257 GLN A N 1
ATOM 2134 C CA . GLN A 1 257 ? -8.741 -9.086 20.182 1.00 95.69 257 GLN A CA 1
ATOM 2135 C C . GLN A 1 257 ? -9.470 -9.296 18.841 1.00 95.69 257 GLN A C 1
ATOM 2137 O O . GLN A 1 257 ? -9.960 -10.392 18.563 1.00 95.69 257 GLN A O 1
ATOM 2142 N N . HIS A 1 258 ? -9.509 -8.282 17.970 1.00 96.50 258 HIS A N 1
ATOM 2143 C CA . HIS A 1 258 ? -10.170 -8.361 16.666 1.00 96.50 258 HIS A CA 1
ATOM 2144 C C . HIS A 1 258 ? -9.267 -8.893 15.543 1.00 96.50 258 HIS A C 1
ATOM 2146 O O . HIS A 1 258 ? -9.743 -9.090 14.422 1.00 96.50 258 HIS A O 1
ATOM 2152 N N . LEU A 1 259 ? -7.989 -9.187 15.807 1.00 95.25 259 LEU A N 1
ATOM 2153 C CA . LEU A 1 259 ? -7.029 -9.640 14.793 1.00 95.25 259 LEU A CA 1
ATOM 2154 C C . LEU A 1 259 ? -7.505 -10.855 13.976 1.00 95.25 259 LEU A C 1
ATOM 2156 O O . LEU A 1 259 ? -7.418 -10.788 12.743 1.00 95.25 259 LEU A O 1
ATOM 2160 N N . PRO A 1 260 ? -8.050 -11.934 14.578 1.00 95.06 260 PRO A N 1
ATOM 2161 C CA . PRO A 1 260 ? -8.545 -13.073 13.803 1.00 95.06 260 PRO A CA 1
ATOM 2162 C C 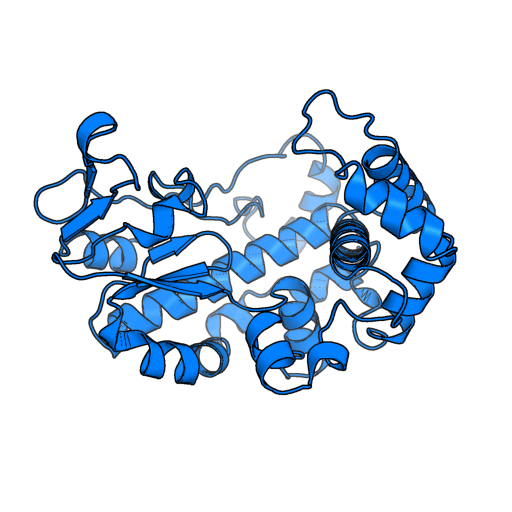. PRO A 1 260 ? -9.695 -12.689 12.862 1.00 95.06 260 PRO A C 1
ATOM 2164 O O . PRO A 1 260 ? -9.752 -13.150 11.721 1.00 95.06 260 PRO A O 1
ATOM 2167 N N . LEU A 1 261 ? -10.595 -11.812 13.322 1.00 95.56 261 LEU A N 1
ATOM 2168 C CA . LEU A 1 261 ? -11.738 -11.337 12.546 1.00 95.56 261 LEU A CA 1
ATOM 2169 C C . LEU A 1 261 ? -11.282 -10.480 11.361 1.00 95.56 261 LEU A C 1
ATOM 2171 O O . LEU A 1 261 ? -11.705 -10.731 10.232 1.00 95.56 261 LEU A O 1
ATOM 2175 N N . VAL A 1 262 ? -10.397 -9.508 11.600 1.00 95.69 262 VAL A N 1
ATOM 2176 C CA . VAL A 1 262 ? -9.911 -8.603 10.551 1.00 95.69 262 VAL A CA 1
ATOM 2177 C C . VAL A 1 262 ? -9.147 -9.375 9.479 1.00 95.69 262 VAL A C 1
ATOM 2179 O O . VAL A 1 262 ? -9.442 -9.201 8.298 1.00 95.69 262 VAL A O 1
ATOM 2182 N N . LYS A 1 263 ? -8.243 -10.294 9.854 1.00 93.31 263 LYS A N 1
ATOM 2183 C CA . LYS A 1 263 ? -7.518 -11.129 8.878 1.00 93.31 263 LYS A CA 1
ATOM 2184 C C . LYS A 1 263 ? -8.454 -11.958 8.000 1.00 93.31 263 LYS A C 1
ATOM 2186 O O . LYS A 1 263 ? -8.216 -12.082 6.803 1.00 93.31 263 LYS A O 1
ATOM 2191 N N . ARG A 1 264 ? -9.526 -12.502 8.582 1.00 92.31 264 ARG A N 1
ATOM 2192 C CA . ARG A 1 264 ? -10.524 -13.290 7.849 1.00 92.31 264 ARG A CA 1
ATOM 2193 C C . ARG A 1 264 ? -11.337 -12.439 6.872 1.00 92.31 264 ARG A C 1
ATOM 2195 O O . ARG A 1 264 ? -11.692 -12.913 5.798 1.00 92.31 264 ARG A O 1
ATOM 2202 N N . LEU A 1 265 ? -11.664 -11.205 7.249 1.00 94.44 265 LEU A N 1
ATOM 2203 C CA . LEU A 1 265 ? -12.621 -10.385 6.508 1.00 94.44 265 LEU A CA 1
ATOM 2204 C C . LEU A 1 265 ? -11.988 -9.400 5.527 1.00 94.44 265 LEU A C 1
ATOM 2206 O O . LEU A 1 265 ? -12.643 -9.073 4.547 1.00 94.44 265 LEU A O 1
ATOM 2210 N N . MET A 1 266 ? -10.749 -8.951 5.736 1.00 93.12 266 MET A N 1
ATOM 2211 C CA . MET A 1 266 ? -10.138 -7.848 4.977 1.00 93.12 266 MET A CA 1
ATOM 2212 C C . MET A 1 266 ? -10.267 -7.988 3.449 1.00 93.12 266 MET A C 1
ATOM 2214 O O . MET A 1 266 ? -10.645 -7.032 2.780 1.00 93.12 266 MET A O 1
ATOM 2218 N N . PHE A 1 267 ? -10.018 -9.176 2.893 1.00 92.00 267 PHE A N 1
ATOM 2219 C CA . PHE A 1 267 ? -10.118 -9.417 1.444 1.00 92.00 267 PHE A CA 1
ATOM 2220 C C . PHE A 1 267 ? -11.544 -9.642 0.944 1.00 92.00 267 PHE A C 1
ATOM 2222 O O . PHE A 1 267 ? -11.821 -9.375 -0.222 1.00 92.00 267 PHE A O 1
ATOM 2229 N N . THR A 1 268 ? -12.435 -10.112 1.817 1.00 91.19 268 THR A N 1
ATOM 2230 C CA . THR A 1 268 ? -13.863 -10.270 1.509 1.00 91.19 268 THR A CA 1
ATOM 2231 C C . THR A 1 268 ? -14.546 -8.905 1.493 1.00 91.19 268 THR A C 1
ATOM 2233 O O . THR A 1 268 ? -15.285 -8.591 0.574 1.00 91.19 268 THR A O 1
ATOM 2236 N N . LEU A 1 269 ? -14.242 -8.055 2.478 1.00 89.56 269 LEU A N 1
ATOM 2237 C CA . LEU A 1 269 ? -14.720 -6.672 2.551 1.00 89.56 269 LEU A CA 1
ATOM 2238 C C . LEU A 1 269 ? -14.073 -5.768 1.500 1.00 89.56 269 LEU A C 1
ATOM 2240 O O . LEU A 1 269 ? -14.577 -4.684 1.229 1.00 89.56 269 LEU A O 1
ATOM 2244 N N . GLY A 1 270 ? -12.949 -6.192 0.923 1.00 83.38 270 GLY A N 1
ATOM 2245 C CA . GLY A 1 270 ? -12.341 -5.493 -0.197 1.00 83.38 270 GLY A CA 1
ATOM 2246 C C . GLY A 1 270 ? -13.139 -5.607 -1.500 1.00 83.38 270 GLY A C 1
ATOM 2247 O O . GLY A 1 270 ? -12.883 -4.835 -2.422 1.00 83.38 270 GLY A O 1
ATOM 2248 N N . ASP A 1 271 ? -14.092 -6.541 -1.580 1.00 79.69 271 ASP A N 1
ATOM 2249 C CA . ASP A 1 271 ? -15.028 -6.653 -2.696 1.00 79.69 271 ASP A CA 1
ATOM 2250 C C . ASP A 1 271 ? -16.214 -5.707 -2.465 1.00 79.69 271 ASP A C 1
ATOM 2252 O O . ASP A 1 271 ? -17.188 -6.029 -1.784 1.00 79.69 271 ASP A O 1
ATOM 2256 N N . CYS A 1 272 ? -16.069 -4.476 -2.951 1.00 78.38 272 CYS A N 1
ATOM 2257 C CA . CYS A 1 272 ? -17.005 -3.391 -2.696 1.00 78.38 272 CYS A CA 1
ATOM 2258 C C . CYS A 1 272 ? -17.600 -2.862 -3.998 1.00 78.38 272 CYS A C 1
ATOM 2260 O O . CYS A 1 272 ? -16.898 -2.249 -4.805 1.00 78.38 272 CYS A O 1
ATOM 2262 N N . GLU A 1 273 ? -18.916 -3.019 -4.156 1.00 74.50 273 GLU A N 1
ATOM 2263 C CA . GLU A 1 273 ? -19.665 -2.537 -5.324 1.00 74.50 273 GLU A CA 1
ATOM 2264 C C . GLU A 1 273 ? -19.515 -1.026 -5.531 1.00 74.50 273 GLU A C 1
ATOM 2266 O O . GLU A 1 273 ? -19.360 -0.565 -6.658 1.00 74.50 273 GLU A O 1
ATOM 2271 N N . ILE A 1 274 ? -19.494 -0.245 -4.446 1.00 71.25 274 ILE A N 1
ATOM 2272 C CA . ILE A 1 274 ? -19.320 1.212 -4.514 1.00 71.25 274 ILE A CA 1
ATOM 2273 C C . ILE A 1 274 ? -17.912 1.559 -5.010 1.00 71.25 274 ILE A C 1
ATOM 2275 O O . ILE A 1 274 ? -17.760 2.409 -5.888 1.00 71.25 274 ILE A O 1
ATOM 2279 N N . CYS A 1 275 ? -16.875 0.904 -4.477 1.00 74.44 275 CYS A N 1
ATOM 2280 C CA . CYS A 1 275 ? -15.502 1.107 -4.942 1.00 74.44 275 CYS A CA 1
ATOM 2281 C C . CYS A 1 275 ? -15.356 0.704 -6.413 1.00 74.44 275 CYS A C 1
ATOM 2283 O O . CYS A 1 275 ? -14.750 1.448 -7.177 1.00 74.44 275 CYS A O 1
ATOM 2285 N N . ALA A 1 276 ? -15.960 -0.415 -6.822 1.00 76.25 276 ALA A N 1
ATOM 2286 C CA . ALA A 1 276 ? -15.962 -0.861 -8.211 1.00 76.25 276 ALA A CA 1
ATOM 2287 C C . ALA A 1 276 ? -16.684 0.134 -9.136 1.00 76.25 276 ALA A C 1
ATOM 2289 O O . ALA A 1 276 ? -16.164 0.472 -10.198 1.00 76.25 276 ALA A O 1
ATOM 2290 N N . HIS A 1 277 ? -17.841 0.655 -8.716 1.00 74.81 277 HIS A N 1
ATOM 2291 C CA . HIS A 1 277 ? -18.637 1.607 -9.492 1.00 74.81 277 HIS A CA 1
ATOM 2292 C C . HIS A 1 277 ? -17.881 2.909 -9.788 1.00 74.81 277 HIS A C 1
ATOM 2294 O O . HIS A 1 277 ? -17.950 3.425 -10.901 1.00 74.81 277 HIS A O 1
ATOM 2300 N N . TYR A 1 278 ? -17.138 3.430 -8.809 1.00 76.81 278 TYR A N 1
ATOM 2301 C CA . TYR A 1 278 ? -16.367 4.668 -8.959 1.00 76.81 278 TYR A CA 1
ATOM 2302 C C . TYR A 1 278 ? -14.907 4.443 -9.370 1.00 76.81 278 TYR A C 1
ATOM 2304 O O . TYR A 1 278 ? -14.135 5.404 -9.402 1.00 76.81 278 TYR A O 1
ATOM 2312 N N . SER A 1 279 ? -14.511 3.207 -9.679 1.00 82.75 279 SER A N 1
ATOM 2313 C CA . SER A 1 279 ? -13.119 2.895 -9.987 1.00 82.75 279 SER A CA 1
ATOM 2314 C C . SER A 1 279 ? -12.632 3.597 -11.261 1.00 82.75 279 SER A C 1
ATOM 2316 O O . SER A 1 279 ? -13.309 3.657 -12.288 1.00 82.75 279 SER A O 1
ATOM 2318 N N . LEU A 1 280 ? -11.397 4.089 -11.209 1.00 85.88 280 LEU A N 1
ATOM 2319 C CA . LEU A 1 280 ? -10.653 4.686 -12.314 1.00 85.88 280 LEU A CA 1
ATOM 2320 C C . LEU A 1 280 ? -9.579 3.732 -12.867 1.00 85.88 280 LEU A C 1
ATOM 2322 O O . LEU A 1 280 ? -8.806 4.114 -13.748 1.00 85.88 280 LEU A O 1
ATOM 2326 N N . MET A 1 281 ? -9.513 2.484 -12.391 1.00 89.25 281 MET A N 1
ATOM 2327 C CA . MET A 1 281 ? -8.491 1.509 -12.795 1.00 89.25 281 MET A CA 1
ATOM 2328 C C . MET A 1 281 ? -8.468 1.253 -14.307 1.00 89.25 281 MET A C 1
ATOM 2330 O O . MET A 1 281 ? -7.394 1.104 -14.896 1.00 89.25 281 MET A O 1
ATOM 2334 N N . SER A 1 282 ? -9.632 1.248 -14.962 1.00 87.69 282 SER A N 1
ATOM 2335 C CA . SER A 1 282 ? -9.749 1.069 -16.418 1.00 87.69 282 SER A CA 1
ATOM 2336 C C . SER A 1 282 ? -9.095 2.206 -17.216 1.00 87.69 282 SER A C 1
ATOM 2338 O O . SER A 1 282 ? -8.589 1.984 -18.319 1.00 87.69 282 SER A O 1
ATOM 2340 N N . GLN A 1 283 ? -9.028 3.412 -16.642 1.00 86.06 283 GLN A N 1
ATOM 2341 C CA . GLN A 1 283 ? -8.451 4.593 -17.283 1.00 86.06 283 GLN A CA 1
ATOM 2342 C C . GLN A 1 283 ? -6.924 4.507 -17.382 1.00 86.06 283 GLN A C 1
ATOM 2344 O O . GLN A 1 283 ? -6.344 5.048 -18.322 1.00 86.06 283 GLN A O 1
ATOM 2349 N N . ILE A 1 284 ? -6.261 3.790 -16.463 1.00 88.81 284 ILE A N 1
ATOM 2350 C CA . ILE A 1 284 ? -4.793 3.667 -16.433 1.00 88.81 284 ILE A CA 1
ATOM 2351 C C . ILE A 1 284 ? -4.247 3.112 -17.753 1.00 88.81 284 ILE A C 1
ATOM 2353 O O . ILE A 1 284 ? -3.235 3.593 -18.267 1.00 88.81 284 ILE A O 1
ATOM 2357 N N . LYS A 1 285 ? -4.924 2.115 -18.331 1.00 86.62 285 LYS A N 1
ATOM 2358 C CA . LYS A 1 285 ? -4.465 1.444 -19.555 1.00 86.62 285 LYS A CA 1
ATOM 2359 C C . LYS A 1 285 ? -4.391 2.389 -20.758 1.00 86.62 285 LYS A C 1
ATOM 2361 O O . LYS A 1 285 ? -3.581 2.156 -21.658 1.00 86.62 285 LYS A O 1
ATOM 2366 N N . GLN A 1 286 ? -5.184 3.460 -20.746 1.00 82.50 286 GLN A N 1
ATOM 2367 C CA . GLN A 1 286 ? -5.301 4.439 -21.828 1.00 82.50 286 GLN A CA 1
ATOM 2368 C C . GLN A 1 286 ? -4.282 5.597 -21.728 1.00 82.50 286 GLN A C 1
ATOM 2370 O O . GLN A 1 286 ? -4.247 6.451 -22.613 1.00 82.50 286 GLN A O 1
ATOM 2375 N N . LEU A 1 287 ? -3.455 5.639 -20.671 1.00 79.81 287 LEU A N 1
ATOM 2376 C CA . LEU A 1 287 ? -2.442 6.683 -20.424 1.00 79.81 287 LEU A CA 1
ATOM 2377 C C . LEU A 1 287 ? -1.108 6.474 -21.165 1.00 79.81 287 LEU A C 1
ATOM 2379 O O . LEU A 1 287 ? -0.774 5.315 -21.516 1.00 79.81 287 LEU A O 1
#